Protein AF-A0A956HAY7-F1 (afdb_monomer_lite)

Structure (mmCIF, N/CA/C/O backbone):
data_AF-A0A956HAY7-F1
#
_entry.id   AF-A0A956HAY7-F1
#
loop_
_atom_site.group_PDB
_atom_site.id
_atom_site.type_symbol
_atom_site.label_atom_id
_atom_site.label_alt_id
_atom_site.label_comp_id
_atom_site.label_asym_id
_atom_site.label_entity_id
_atom_site.label_seq_id
_atom_site.pdbx_PDB_ins_code
_atom_site.Cartn_x
_atom_site.Cartn_y
_atom_site.Cartn_z
_atom_site.occupancy
_atom_site.B_iso_or_equiv
_atom_site.auth_seq_id
_atom_site.auth_comp_id
_atom_site.auth_asym_id
_atom_site.auth_atom_id
_atom_site.pdbx_PDB_model_num
ATOM 1 N N . MET A 1 1 ? -2.643 -5.521 -11.391 1.00 92.50 1 MET A N 1
ATOM 2 C CA . MET A 1 1 ? -1.433 -4.666 -11.456 1.00 92.50 1 MET A CA 1
ATOM 3 C C . MET A 1 1 ? -0.544 -4.965 -12.662 1.00 92.50 1 MET A C 1
ATOM 5 O O . MET A 1 1 ? -0.360 -4.070 -13.472 1.00 92.50 1 MET A O 1
ATOM 9 N N . LEU A 1 2 ? -0.018 -6.186 -12.826 1.00 94.81 2 LEU A N 1
ATOM 10 C CA . LEU A 1 2 ? 0.890 -6.532 -13.936 1.00 94.81 2 LEU A CA 1
ATOM 11 C C . LEU A 1 2 ? 0.348 -6.142 -15.325 1.00 94.81 2 LEU A C 1
ATOM 13 O O . LEU A 1 2 ? 1.035 -5.480 -16.098 1.00 94.81 2 LEU A O 1
ATOM 17 N N . ASP A 1 3 ? -0.903 -6.500 -15.617 1.00 94.94 3 ASP A N 1
ATOM 18 C CA . ASP A 1 3 ? -1.533 -6.174 -16.902 1.00 94.94 3 ASP A CA 1
ATOM 19 C C . ASP A 1 3 ? -1.666 -4.668 -17.133 1.00 94.94 3 ASP A C 1
ATOM 21 O O . ASP A 1 3 ? -1.592 -4.212 -18.269 1.00 94.94 3 ASP A O 1
ATOM 25 N N . GLN A 1 4 ? -1.851 -3.894 -16.064 1.00 95.94 4 GLN A N 1
ATOM 26 C CA . GLN A 1 4 ? -1.968 -2.443 -16.138 1.00 95.94 4 GLN A CA 1
ATOM 27 C C . GLN A 1 4 ? -0.622 -1.809 -16.513 1.00 95.94 4 GLN A C 1
ATOM 29 O O . GLN A 1 4 ? -0.564 -1.045 -17.471 1.00 95.94 4 GLN A O 1
ATOM 34 N N . LEU A 1 5 ? 0.467 -2.227 -15.860 1.00 95.50 5 LEU A N 1
ATOM 35 C CA . LEU A 1 5 ? 1.826 -1.771 -16.184 1.00 95.50 5 LEU A CA 1
ATOM 36 C C . LEU A 1 5 ? 2.234 -2.114 -17.625 1.00 95.50 5 LEU A C 1
ATOM 38 O O . LEU A 1 5 ? 2.885 -1.314 -18.294 1.00 95.50 5 LEU A O 1
ATOM 42 N N . ARG A 1 6 ? 1.818 -3.285 -18.127 1.00 95.44 6 ARG A N 1
ATOM 43 C CA . ARG A 1 6 ? 2.029 -3.671 -19.532 1.00 95.44 6 ARG A CA 1
ATOM 44 C C . ARG A 1 6 ? 1.240 -2.802 -20.501 1.00 95.44 6 ARG A C 1
ATOM 46 O O . ARG A 1 6 ? 1.765 -2.413 -21.538 1.00 95.44 6 ARG A O 1
ATOM 53 N N . LYS A 1 7 ? -0.025 -2.518 -20.180 1.00 95.56 7 LYS A N 1
ATOM 54 C CA . LYS A 1 7 ? -0.904 -1.691 -21.016 1.00 95.56 7 LYS A CA 1
ATOM 55 C C . LYS A 1 7 ? -0.425 -0.246 -21.090 1.00 95.56 7 LYS A C 1
ATOM 57 O O . LYS A 1 7 ? -0.490 0.341 -22.165 1.00 95.56 7 LYS A O 1
ATOM 62 N N . SER A 1 8 ? 0.029 0.322 -19.975 1.00 95.56 8 SER A N 1
ATOM 63 C CA . SER A 1 8 ? 0.502 1.706 -19.943 1.00 95.56 8 SER A CA 1
ATOM 64 C C . SER A 1 8 ? 1.911 1.870 -20.506 1.00 95.56 8 SER A C 1
ATOM 66 O O . SER A 1 8 ? 2.257 2.947 -20.988 1.00 95.56 8 SER A O 1
ATOM 68 N N . GLY A 1 9 ? 2.726 0.811 -20.463 1.00 95.44 9 GLY A N 1
ATOM 69 C CA . GLY A 1 9 ? 4.128 0.871 -20.863 1.00 95.44 9 GLY A CA 1
ATOM 70 C C . GLY A 1 9 ? 4.991 1.683 -19.894 1.00 95.44 9 GLY A C 1
ATOM 71 O O . GLY A 1 9 ? 6.092 2.087 -20.265 1.00 95.44 9 GLY A O 1
ATOM 72 N N . ALA A 1 10 ? 4.518 1.917 -18.661 1.00 94.19 10 ALA A N 1
ATOM 73 C CA . ALA A 1 10 ? 5.254 2.654 -17.629 1.00 94.19 10 ALA A CA 1
ATOM 74 C C . ALA A 1 10 ? 6.607 2.004 -17.282 1.00 94.19 10 ALA A C 1
ATOM 76 O O . ALA A 1 10 ? 7.536 2.685 -16.854 1.00 94.19 10 ALA A O 1
ATOM 77 N N . VAL A 1 11 ? 6.720 0.688 -17.490 1.00 95.62 11 VAL A N 1
ATOM 78 C CA . VAL A 1 11 ? 7.946 -0.095 -17.327 1.00 95.62 11 VAL A CA 1
ATOM 79 C C . VAL A 1 11 ? 8.148 -0.929 -18.589 1.00 95.62 11 VAL A C 1
ATOM 81 O O . VAL A 1 11 ? 7.223 -1.597 -19.047 1.00 95.62 11 VAL A O 1
ATOM 84 N N . GLY A 1 12 ? 9.353 -0.910 -19.164 1.00 96.19 12 GLY A N 1
ATOM 85 C CA . GLY A 1 12 ? 9.657 -1.724 -20.346 1.00 96.19 12 GLY A CA 1
ATOM 86 C C . GLY A 1 12 ? 9.571 -3.227 -20.051 1.00 96.19 12 GLY A C 1
ATOM 87 O O . GLY A 1 12 ? 9.980 -3.661 -18.975 1.00 96.19 12 GLY A O 1
ATOM 88 N N . GLU A 1 13 ? 9.104 -4.038 -21.010 1.00 96.56 13 GLU A N 1
ATOM 89 C CA . GLU A 1 13 ? 8.824 -5.473 -20.788 1.00 96.56 13 GLU A CA 1
ATOM 90 C C . GLU A 1 13 ? 10.037 -6.238 -20.236 1.00 96.56 13 GLU A C 1
ATOM 92 O O . GLU A 1 13 ? 9.907 -6.990 -19.278 1.00 96.56 13 GLU A O 1
ATOM 97 N N . SER A 1 14 ? 11.246 -5.985 -20.751 1.00 97.19 14 SER A N 1
ATOM 98 C CA . SER A 1 14 ? 12.462 -6.640 -20.241 1.00 97.19 14 SER A CA 1
ATOM 99 C C . SER A 1 14 ? 12.763 -6.282 -18.775 1.00 97.19 14 SER A C 1
ATOM 101 O O . SER A 1 14 ? 13.197 -7.137 -17.999 1.00 97.19 14 SER A O 1
ATOM 103 N N . ALA A 1 15 ? 12.505 -5.035 -18.367 1.00 97.06 15 ALA A N 1
ATOM 104 C CA . ALA A 1 15 ? 12.659 -4.611 -16.977 1.00 97.06 15 ALA A CA 1
ATOM 105 C C . ALA A 1 15 ? 11.572 -5.231 -16.085 1.00 97.06 15 ALA A C 1
ATOM 107 O O . ALA A 1 15 ? 11.862 -5.661 -14.968 1.00 97.06 15 ALA A O 1
ATOM 108 N N . LEU A 1 16 ? 10.347 -5.347 -16.600 1.00 97.44 16 LEU A N 1
ATOM 109 C CA . LEU A 1 16 ? 9.226 -5.984 -15.918 1.00 97.44 16 LEU A CA 1
ATOM 110 C C . LEU A 1 16 ? 9.450 -7.495 -15.720 1.00 97.44 16 LEU A C 1
ATOM 112 O O . LEU A 1 16 ? 9.224 -8.007 -14.626 1.00 97.44 16 LEU A O 1
ATOM 116 N N . GLU A 1 17 ? 9.977 -8.206 -16.719 1.00 97.31 17 GLU A N 1
ATOM 117 C CA . GLU A 1 17 ? 10.381 -9.614 -16.595 1.00 97.31 17 GLU A CA 1
ATOM 118 C C . GLU A 1 17 ? 11.478 -9.808 -15.537 1.00 97.31 17 GLU A C 1
ATOM 120 O O . GLU A 1 17 ? 11.430 -10.751 -14.741 1.00 97.31 17 GLU A O 1
ATOM 125 N N . SER A 1 18 ? 12.458 -8.898 -15.496 1.00 97.25 18 SER A N 1
ATOM 126 C CA . SER A 1 18 ? 13.508 -8.895 -14.472 1.00 97.25 18 SER A CA 1
ATOM 127 C C . SER A 1 18 ? 12.927 -8.684 -13.067 1.00 97.25 18 SER A C 1
ATOM 129 O O . SER A 1 18 ? 13.269 -9.419 -12.135 1.00 97.25 18 SER A O 1
ATOM 131 N N . ALA A 1 19 ? 11.989 -7.740 -12.921 1.00 97.69 19 ALA A N 1
ATOM 132 C CA . ALA A 1 19 ? 11.277 -7.487 -11.671 1.00 97.69 19 ALA A CA 1
ATOM 133 C C . ALA A 1 19 ? 10.476 -8.718 -11.212 1.00 97.69 19 ALA A C 1
ATOM 135 O O . ALA A 1 19 ? 10.612 -9.141 -10.066 1.00 97.69 19 ALA A O 1
ATOM 136 N N . LEU A 1 20 ? 9.725 -9.363 -12.111 1.00 97.62 20 LEU A N 1
ATOM 137 C CA . LEU A 1 20 ? 8.977 -10.589 -11.807 1.00 97.62 20 LEU A CA 1
ATOM 138 C C . LEU A 1 20 ? 9.893 -11.736 -11.366 1.00 97.62 20 LEU A C 1
ATOM 140 O O . LEU A 1 20 ? 9.593 -12.439 -10.402 1.00 97.62 20 LEU A O 1
ATOM 144 N N . ARG A 1 21 ? 11.047 -11.913 -12.020 1.00 97.38 21 ARG A N 1
ATOM 145 C CA . ARG A 1 21 ? 12.028 -12.923 -11.601 1.00 97.38 21 ARG A CA 1
ATOM 146 C C . ARG A 1 21 ? 12.562 -12.633 -10.199 1.00 97.38 21 ARG A C 1
ATOM 148 O O . ARG A 1 21 ? 12.707 -13.548 -9.393 1.00 97.38 21 ARG A O 1
ATOM 155 N N . ARG A 1 22 ? 12.841 -11.365 -9.886 1.00 96.69 22 ARG A N 1
ATOM 156 C CA . ARG A 1 22 ? 13.282 -10.955 -8.546 1.00 96.69 22 ARG A CA 1
ATOM 157 C C . ARG A 1 22 ? 12.187 -11.187 -7.500 1.00 96.69 22 ARG A C 1
ATOM 159 O O . ARG A 1 22 ? 12.499 -11.704 -6.431 1.00 96.69 22 ARG A O 1
ATOM 166 N N . GLN A 1 23 ? 10.931 -10.886 -7.827 1.00 96.38 23 GLN A N 1
ATOM 167 C CA . GLN A 1 23 ? 9.774 -11.173 -6.975 1.00 96.38 23 GLN A CA 1
ATOM 168 C C . GLN A 1 23 ? 9.664 -12.672 -6.666 1.00 96.38 23 GLN A C 1
ATOM 170 O O . GLN A 1 23 ? 9.456 -13.047 -5.520 1.00 96.38 23 GLN A O 1
ATOM 175 N N . GLN A 1 24 ? 9.877 -13.547 -7.652 1.00 96.44 24 GLN A N 1
ATOM 176 C CA . GLN A 1 24 ? 9.855 -15.000 -7.438 1.00 96.44 24 GLN A CA 1
ATOM 177 C C . GLN A 1 24 ? 10.971 -15.490 -6.502 1.00 96.44 24 GLN A C 1
ATOM 179 O O . GLN A 1 24 ? 10.767 -16.451 -5.767 1.00 96.44 24 GLN A O 1
ATOM 184 N N . ILE A 1 25 ? 12.143 -14.845 -6.523 1.00 95.50 25 ILE A N 1
ATOM 185 C CA . ILE A 1 25 ? 13.300 -15.239 -5.702 1.00 95.50 25 ILE A CA 1
ATOM 186 C C . ILE A 1 25 ? 13.170 -14.731 -4.262 1.00 95.50 25 ILE A C 1
ATOM 188 O O . ILE A 1 25 ? 13.444 -15.473 -3.323 1.00 95.50 25 ILE A O 1
ATOM 192 N N . TYR A 1 26 ? 12.795 -13.462 -4.082 1.00 92.31 26 TYR A N 1
ATOM 193 C CA . TYR A 1 26 ? 12.812 -12.801 -2.771 1.00 92.31 26 TYR A CA 1
ATOM 194 C C . TYR A 1 26 ? 11.427 -12.652 -2.132 1.00 92.31 26 TYR A C 1
ATOM 196 O O . TYR A 1 26 ? 11.335 -12.278 -0.962 1.00 92.31 26 TYR A O 1
ATOM 204 N N . GLY A 1 27 ? 10.360 -12.934 -2.878 1.00 91.88 27 GLY A N 1
ATOM 205 C CA . GLY A 1 27 ? 8.985 -12.684 -2.465 1.00 91.88 27 GLY A CA 1
ATOM 206 C C . GLY A 1 27 ? 8.635 -11.194 -2.390 1.00 91.88 27 GLY A C 1
ATOM 207 O O . GLY A 1 27 ? 9.397 -10.317 -2.812 1.00 91.88 27 GLY A O 1
ATOM 208 N N . GLY A 1 28 ? 7.469 -10.924 -1.805 1.00 91.31 28 GLY A N 1
ATOM 209 C CA . GLY A 1 28 ? 6.881 -9.588 -1.702 1.00 91.31 28 GLY A CA 1
ATOM 210 C C . GLY A 1 28 ? 6.012 -9.225 -2.903 1.00 91.31 28 GLY A C 1
ATOM 211 O O . GLY A 1 28 ? 5.856 -10.002 -3.851 1.00 91.31 28 GLY A O 1
ATOM 212 N N . SER A 1 29 ? 5.433 -8.034 -2.843 1.00 95.88 29 SER A N 1
ATOM 213 C CA . SER A 1 29 ? 4.638 -7.481 -3.937 1.00 95.88 29 SER A CA 1
ATOM 214 C C . SER A 1 29 ? 5.519 -6.999 -5.091 1.00 95.88 29 SER A C 1
ATOM 216 O O . SER A 1 29 ? 6.699 -6.658 -4.917 1.00 95.88 29 SER A O 1
ATOM 218 N N . LEU A 1 30 ? 4.948 -6.943 -6.292 1.00 97.38 30 LEU A N 1
ATOM 219 C CA . LEU A 1 30 ? 5.675 -6.433 -7.448 1.00 97.38 30 LEU A CA 1
ATOM 220 C C . LEU A 1 30 ? 5.944 -4.917 -7.323 1.00 97.38 30 LEU A C 1
ATOM 222 O O . LEU A 1 30 ? 7.001 -4.476 -7.767 1.00 97.38 30 LEU A O 1
ATOM 226 N N . ASP A 1 31 ? 5.099 -4.119 -6.657 1.00 97.62 31 ASP A N 1
ATOM 227 C CA . ASP A 1 31 ? 5.377 -2.690 -6.428 1.00 97.62 31 ASP A CA 1
ATOM 228 C C . ASP A 1 31 ? 6.600 -2.460 -5.535 1.00 97.62 31 ASP A C 1
ATOM 230 O O . ASP A 1 31 ? 7.423 -1.596 -5.849 1.00 97.62 31 ASP A O 1
ATOM 234 N N . THR A 1 32 ? 6.796 -3.276 -4.494 1.00 97.19 32 THR A N 1
ATOM 235 C CA . THR A 1 32 ? 8.025 -3.237 -3.687 1.00 97.19 32 THR A CA 1
ATOM 236 C C . THR A 1 32 ? 9.262 -3.456 -4.556 1.00 97.19 32 THR A C 1
ATOM 238 O O . THR A 1 32 ? 10.227 -2.696 -4.465 1.00 97.19 32 THR A O 1
ATOM 241 N N . VAL A 1 33 ? 9.237 -4.454 -5.444 1.00 97.69 33 VAL A N 1
ATOM 242 C CA . VAL A 1 33 ? 10.372 -4.751 -6.331 1.00 97.69 33 VAL A CA 1
ATOM 243 C C . VAL A 1 33 ? 10.626 -3.622 -7.332 1.00 97.69 33 VAL A C 1
ATOM 245 O O . VAL A 1 33 ? 11.780 -3.267 -7.581 1.00 97.69 33 VAL A O 1
ATOM 248 N N . LEU A 1 34 ? 9.569 -3.036 -7.893 1.00 97.88 34 LEU A N 1
ATOM 249 C CA . LEU A 1 34 ? 9.684 -1.915 -8.826 1.00 97.88 34 LEU A CA 1
ATOM 250 C C . LEU A 1 34 ? 10.315 -0.682 -8.165 1.00 97.88 34 LEU A C 1
ATOM 252 O O . LEU A 1 34 ? 11.153 -0.025 -8.784 1.00 97.88 34 LEU A O 1
ATOM 256 N N . LEU A 1 35 ? 9.962 -0.401 -6.906 1.00 97.25 35 LEU A N 1
ATOM 257 C CA . LEU A 1 35 ? 10.546 0.696 -6.131 1.00 97.25 35 LEU A CA 1
ATOM 258 C C . LEU A 1 35 ? 12.002 0.429 -5.734 1.00 97.25 35 LEU A C 1
ATOM 260 O O . LEU A 1 35 ? 12.816 1.350 -5.752 1.00 97.25 35 LEU A O 1
ATOM 264 N N . GLU A 1 36 ? 12.345 -0.813 -5.392 1.00 96.81 36 GLU A N 1
ATOM 265 C CA . GLU A 1 36 ? 13.720 -1.205 -5.056 1.00 96.81 36 GLU A CA 1
ATOM 266 C C . GLU A 1 36 ? 14.688 -1.073 -6.216 1.00 96.81 36 GLU A C 1
ATOM 268 O O . GLU A 1 36 ? 15.828 -0.656 -6.031 1.00 96.81 36 GLU A O 1
ATOM 273 N N . LEU A 1 37 ? 14.240 -1.485 -7.398 1.00 96.75 37 LEU A N 1
ATOM 274 C CA . LEU A 1 37 ? 15.034 -1.436 -8.617 1.00 96.75 37 LEU A CA 1
ATOM 275 C C . LEU A 1 37 ? 14.951 -0.069 -9.309 1.00 96.75 37 LEU A C 1
ATOM 277 O O . LEU A 1 37 ? 15.571 0.114 -10.353 1.00 96.75 37 LEU A O 1
ATOM 281 N N . GLU A 1 38 ? 14.190 0.869 -8.738 1.00 97.12 38 GLU A N 1
ATOM 282 C CA . GLU A 1 38 ? 13.966 2.216 -9.270 1.00 97.12 38 GLU A CA 1
ATOM 283 C C . GLU A 1 38 ? 13.478 2.218 -10.727 1.00 97.12 38 GLU A C 1
ATOM 285 O O . GLU A 1 38 ? 13.833 3.088 -11.520 1.00 97.12 38 GLU A O 1
ATOM 290 N N . LEU A 1 39 ? 12.668 1.222 -11.095 1.00 96.94 39 LEU A N 1
ATOM 291 C CA . LEU A 1 39 ? 12.236 1.013 -12.482 1.00 96.94 39 LEU A CA 1
ATOM 292 C C . LEU A 1 39 ? 11.097 1.940 -12.906 1.00 96.94 39 LEU A C 1
ATOM 294 O O . LEU A 1 39 ? 10.779 2.018 -14.090 1.00 96.94 39 LEU A O 1
ATOM 298 N N . VAL A 1 40 ? 10.466 2.608 -11.945 1.00 96.62 40 VAL A N 1
ATOM 299 C CA . VAL A 1 40 ? 9.310 3.476 -12.152 1.00 96.62 40 VAL A CA 1
ATOM 300 C C . VAL A 1 40 ? 9.346 4.618 -11.141 1.00 96.62 40 VAL A C 1
ATOM 302 O O . VAL A 1 40 ? 9.744 4.434 -9.986 1.00 96.62 40 VAL A O 1
ATOM 305 N N . ASP A 1 41 ? 8.932 5.809 -11.571 1.00 96.12 41 ASP A N 1
ATOM 306 C CA . ASP A 1 41 ? 8.750 6.932 -10.654 1.00 96.12 41 ASP A CA 1
ATOM 307 C C . ASP A 1 41 ? 7.614 6.620 -9.659 1.00 96.12 41 ASP A C 1
ATOM 309 O O . ASP A 1 41 ? 6.563 6.128 -10.082 1.00 96.12 41 ASP A O 1
ATOM 313 N N . PRO A 1 42 ? 7.766 6.908 -8.352 1.00 96.94 42 PRO A N 1
ATOM 314 C CA . PRO A 1 42 ? 6.736 6.603 -7.361 1.00 96.94 42 PRO A CA 1
ATOM 315 C C . PRO A 1 42 ? 5.357 7.201 -7.661 1.00 96.94 42 PRO A C 1
ATOM 317 O O . PRO A 1 42 ? 4.354 6.593 -7.301 1.00 96.94 42 PRO A O 1
ATOM 320 N N . LYS A 1 43 ? 5.273 8.361 -8.327 1.00 96.00 43 LYS A N 1
ATOM 321 C CA . LYS A 1 43 ? 3.982 8.968 -8.683 1.00 96.00 43 LYS A CA 1
ATOM 322 C C . LYS A 1 43 ? 3.311 8.217 -9.812 1.00 96.00 43 LYS A C 1
ATOM 324 O O . LYS A 1 43 ? 2.141 7.882 -9.688 1.00 96.00 43 LYS A O 1
ATOM 329 N N . ILE A 1 44 ? 4.078 7.892 -10.854 1.00 96.75 44 ILE A N 1
ATOM 330 C CA . ILE A 1 44 ? 3.587 7.050 -11.948 1.00 96.75 44 ILE A CA 1
ATOM 331 C C . ILE A 1 44 ? 3.108 5.723 -11.363 1.00 96.75 44 ILE A C 1
ATOM 333 O O . ILE A 1 44 ? 1.988 5.310 -11.628 1.00 96.75 44 ILE A O 1
ATOM 337 N N . LEU A 1 45 ? 3.898 5.093 -10.487 1.00 97.56 45 LEU A N 1
ATOM 338 C CA . LEU A 1 45 ? 3.473 3.859 -9.837 1.00 97.56 45 LEU A CA 1
ATOM 339 C C . LEU A 1 45 ? 2.189 4.060 -9.021 1.00 97.56 45 LEU A C 1
ATOM 341 O O . LEU A 1 45 ? 1.298 3.231 -9.121 1.00 97.56 45 LEU A O 1
ATOM 345 N N . SER A 1 46 ? 2.049 5.154 -8.268 1.00 97.50 46 SER A N 1
ATOM 346 C CA . SER A 1 46 ? 0.822 5.470 -7.518 1.00 97.50 46 SER A CA 1
ATOM 347 C C . SER A 1 46 ? -0.417 5.517 -8.415 1.00 97.50 46 SER A C 1
ATOM 349 O O . SER A 1 46 ? -1.450 4.948 -8.048 1.00 97.50 46 SER A O 1
ATOM 351 N N . ASP A 1 47 ? -0.297 6.139 -9.587 1.00 97.06 47 ASP A N 1
ATOM 35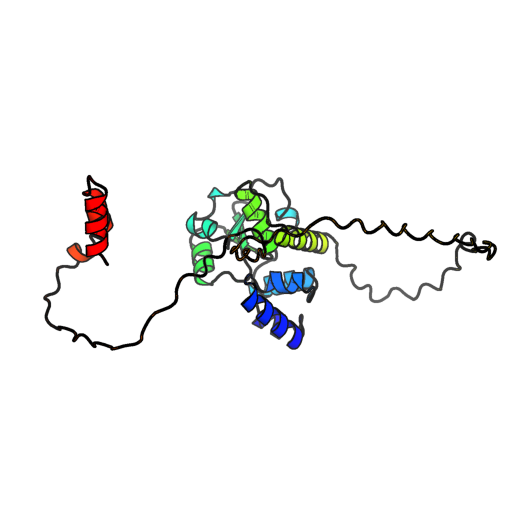2 C CA . ASP A 1 47 ? -1.371 6.233 -10.576 1.00 97.06 47 ASP A CA 1
ATOM 353 C C . ASP A 1 47 ? -1.689 4.857 -11.183 1.00 97.06 47 ASP A C 1
ATOM 355 O O . ASP A 1 47 ? -2.855 4.479 -11.301 1.00 97.06 47 ASP A O 1
ATOM 359 N N . GLU A 1 48 ? -0.668 4.054 -11.494 1.00 97.94 48 GLU A N 1
ATOM 360 C CA . GLU A 1 48 ? -0.847 2.692 -12.015 1.00 97.94 48 GLU A CA 1
ATOM 361 C C . GLU A 1 48 ? -1.464 1.745 -10.979 1.00 97.94 48 GLU A C 1
ATOM 363 O O . GLU A 1 48 ? -2.277 0.885 -11.327 1.00 97.94 48 GLU A O 1
ATOM 368 N N . LEU A 1 49 ? -1.118 1.903 -9.696 1.00 97.94 49 LEU A N 1
ATOM 369 C CA . LEU A 1 49 ? -1.731 1.154 -8.599 1.00 97.94 49 LEU A CA 1
ATOM 370 C C . LEU A 1 49 ? -3.218 1.492 -8.471 1.00 97.94 49 LEU A C 1
ATOM 372 O O . LEU A 1 49 ? -4.036 0.576 -8.350 1.00 97.94 49 LEU A O 1
ATOM 376 N N . ALA A 1 50 ? -3.557 2.784 -8.520 1.00 98.00 50 ALA A N 1
ATOM 377 C CA . ALA A 1 50 ? -4.931 3.282 -8.500 1.00 98.00 50 ALA A CA 1
ATOM 378 C C . ALA A 1 50 ? -5.739 2.756 -9.688 1.00 98.00 50 ALA A C 1
ATOM 380 O O . ALA A 1 50 ? -6.802 2.163 -9.496 1.00 98.00 50 ALA A O 1
ATOM 381 N N . ALA A 1 51 ? -5.194 2.874 -10.901 1.00 97.62 51 ALA A N 1
ATOM 382 C CA . ALA A 1 51 ? -5.820 2.367 -12.116 1.00 97.62 51 ALA A CA 1
ATOM 383 C C . ALA A 1 51 ? -6.037 0.847 -12.057 1.00 97.62 51 ALA A C 1
ATOM 385 O O . ALA A 1 51 ? -7.128 0.365 -12.347 1.00 97.62 51 ALA A O 1
ATOM 386 N N . ALA A 1 52 ? -5.030 0.085 -11.618 1.00 97.50 52 ALA A N 1
ATOM 387 C CA . ALA A 1 52 ? -5.115 -1.370 -11.521 1.00 97.50 52 ALA A CA 1
ATOM 388 C C . ALA A 1 52 ? -6.130 -1.870 -10.483 1.00 97.50 52 ALA A C 1
ATOM 390 O O . ALA A 1 52 ? -6.579 -3.010 -10.591 1.00 97.50 52 ALA A O 1
ATOM 391 N N . ASN A 1 53 ? -6.436 -1.058 -9.468 1.00 97.19 53 ASN A N 1
ATOM 392 C CA . ASN A 1 53 ? -7.366 -1.395 -8.392 1.00 97.19 53 ASN A CA 1
ATOM 393 C C . ASN A 1 53 ? -8.703 -0.653 -8.508 1.00 97.19 53 ASN A C 1
ATOM 395 O O . ASN A 1 53 ? -9.546 -0.811 -7.628 1.00 97.19 53 ASN A O 1
ATOM 399 N N . GLU A 1 54 ? -8.918 0.140 -9.559 1.00 97.00 54 GLU A N 1
ATOM 400 C CA . GLU A 1 54 ? -10.152 0.908 -9.767 1.00 97.00 54 GLU A CA 1
ATOM 401 C C . GLU A 1 54 ? -10.541 1.737 -8.524 1.00 97.00 54 GLU A C 1
ATOM 403 O O . GLU A 1 54 ? -11.692 1.749 -8.088 1.00 97.00 54 GLU A O 1
ATOM 408 N N . CYS A 1 55 ? -9.557 2.375 -7.885 1.00 97.25 55 CYS A N 1
ATOM 409 C CA . CYS A 1 55 ? -9.765 3.195 -6.691 1.00 97.25 55 CYS A CA 1
ATOM 410 C C . CYS A 1 55 ? -8.735 4.327 -6.602 1.00 97.25 55 CYS A C 1
ATOM 412 O O . CYS A 1 55 ? -7.798 4.397 -7.392 1.00 97.25 55 CYS A O 1
ATOM 414 N N . GLU A 1 56 ? -8.916 5.237 -5.648 1.00 97.56 56 GLU A N 1
ATOM 415 C CA . GLU A 1 56 ? -8.017 6.378 -5.455 1.00 97.56 56 GLU A CA 1
ATOM 416 C C . GLU A 1 56 ? -6.717 5.967 -4.749 1.00 97.56 56 GLU A C 1
ATOM 418 O O . GLU A 1 56 ? -6.715 5.097 -3.875 1.00 97.56 56 GLU A O 1
ATOM 423 N N . SER A 1 57 ? -5.606 6.636 -5.064 1.00 97.62 57 SER A N 1
ATOM 424 C CA . SER A 1 57 ? -4.375 6.502 -4.280 1.00 97.62 57 SER A CA 1
ATOM 425 C C . SER A 1 57 ? -4.524 7.164 -2.908 1.00 97.62 57 SER A C 1
ATOM 427 O O . SER A 1 57 ? -5.123 8.233 -2.784 1.00 97.62 57 SER A O 1
ATOM 429 N N . VAL A 1 58 ? -3.923 6.579 -1.870 1.00 98.19 58 VAL A N 1
ATOM 430 C CA . VAL A 1 58 ? -3.935 7.161 -0.520 1.00 98.19 58 VAL A CA 1
ATOM 431 C C . VAL A 1 58 ? -3.135 8.478 -0.480 1.00 98.19 58 VAL A C 1
ATOM 433 O O . VAL A 1 58 ? -1.932 8.474 -0.756 1.00 98.19 58 VAL A O 1
ATOM 436 N N . PRO A 1 59 ? -3.739 9.608 -0.056 1.00 96.88 59 PRO A N 1
ATOM 437 C CA . PRO A 1 59 ? -3.022 10.858 0.159 1.00 96.88 59 PRO A CA 1
ATOM 438 C C . PRO A 1 59 ? -1.959 10.716 1.248 1.00 96.88 59 PRO A C 1
ATOM 440 O O . PRO A 1 59 ? -2.223 10.151 2.310 1.00 96.88 59 PRO A O 1
ATOM 443 N N . VAL A 1 60 ? -0.784 11.323 1.052 1.00 96.38 60 VAL A N 1
ATOM 444 C CA . VAL A 1 60 ? 0.333 11.217 2.014 1.00 96.38 60 VAL A CA 1
ATOM 445 C C . VAL A 1 60 ? -0.040 11.698 3.409 1.00 96.38 60 VAL A C 1
ATOM 447 O O . VAL A 1 60 ? 0.388 11.092 4.386 1.00 96.38 60 VAL A O 1
ATOM 450 N N . ALA A 1 61 ? -0.877 12.732 3.518 1.00 96.31 61 ALA A N 1
ATOM 451 C CA . ALA A 1 61 ? -1.357 13.227 4.806 1.00 96.31 61 ALA A CA 1
ATOM 452 C C . ALA A 1 61 ? -2.068 12.131 5.621 1.00 96.31 61 ALA A C 1
ATOM 454 O O . ALA A 1 61 ? -1.980 12.119 6.842 1.00 96.31 61 ALA A O 1
ATOM 455 N N . LEU A 1 62 ? -2.723 11.170 4.956 1.00 97.31 62 LEU A N 1
ATOM 456 C CA . LEU A 1 62 ? -3.341 10.018 5.613 1.00 97.31 62 LEU A CA 1
ATOM 457 C C . LEU A 1 62 ? -2.340 8.922 5.969 1.00 97.31 62 LEU A C 1
ATOM 459 O O . LEU A 1 62 ? -2.703 8.010 6.696 1.00 97.31 62 LEU A O 1
ATOM 463 N N . LEU A 1 63 ? -1.100 8.974 5.496 1.00 96.88 63 LEU A N 1
ATOM 464 C CA . LEU A 1 63 ? -0.035 8.035 5.857 1.00 96.88 63 LEU A CA 1
ATOM 465 C C . LEU A 1 63 ? 0.871 8.585 6.958 1.00 96.88 63 LEU A C 1
ATOM 467 O O . LEU A 1 63 ? 1.707 7.851 7.477 1.00 96.88 63 LEU A O 1
ATOM 471 N N . GLU A 1 64 ? 0.739 9.855 7.327 1.00 94.12 64 GLU A N 1
ATOM 472 C CA . GLU A 1 64 ? 1.537 10.477 8.380 1.00 94.12 64 GLU A CA 1
ATOM 473 C C . GLU A 1 64 ? 1.132 9.981 9.779 1.00 94.12 64 GLU A C 1
ATOM 475 O O . GLU A 1 64 ? -0.014 9.575 9.994 1.00 94.12 64 GLU A O 1
ATOM 480 N N . PRO A 1 65 ? 2.079 9.946 10.734 1.00 89.56 65 PRO A N 1
ATOM 481 C CA . PRO A 1 65 ? 1.761 9.617 12.118 1.00 89.56 65 PRO A CA 1
ATOM 482 C C . PRO A 1 65 ? 0.885 10.706 12.758 1.00 89.56 65 PRO A C 1
ATOM 484 O O . PRO A 1 65 ? 0.929 11.867 12.356 1.00 89.56 65 PRO A O 1
ATOM 487 N N . GLY A 1 66 ? 0.142 10.342 13.804 1.00 84.81 66 GLY A N 1
ATOM 488 C CA . GLY A 1 66 ? -0.619 11.290 14.631 1.00 84.81 66 GLY A CA 1
ATOM 489 C C . GLY A 1 66 ? -2.103 11.418 14.283 1.00 84.81 66 GLY A C 1
ATOM 490 O O . GLY A 1 66 ? -2.836 12.082 15.011 1.00 84.81 66 GLY A O 1
ATOM 491 N N . LEU A 1 67 ? -2.569 10.759 13.221 1.00 91.50 67 LEU A N 1
ATOM 492 C CA . LEU A 1 67 ? -3.999 10.587 12.975 1.00 91.50 67 LEU A CA 1
ATOM 493 C C . LEU A 1 67 ? -4.546 9.445 13.833 1.00 91.50 67 LEU A C 1
ATOM 495 O O . LEU A 1 67 ? -3.984 8.353 13.850 1.00 91.50 67 LEU A O 1
ATOM 499 N N . GLU A 1 68 ? -5.669 9.680 14.506 1.00 94.12 68 GLU A N 1
ATOM 500 C CA . GLU A 1 68 ? -6.378 8.619 15.216 1.00 94.12 68 GLU A CA 1
ATOM 501 C C . GLU A 1 68 ? -6.991 7.637 14.208 1.00 94.12 68 GLU A C 1
ATOM 503 O O . GLU A 1 68 ? -7.822 8.000 13.365 1.00 94.12 68 GLU A O 1
ATOM 508 N N . ARG A 1 69 ? -6.545 6.379 14.276 1.00 96.25 69 ARG A N 1
ATOM 509 C CA . ARG A 1 69 ? -6.971 5.314 13.368 1.00 96.25 69 ARG A CA 1
ATOM 510 C C . ARG A 1 69 ? -8.091 4.499 14.008 1.00 96.25 69 ARG A C 1
ATOM 512 O O . ARG A 1 69 ? -7.943 4.054 15.145 1.00 96.25 69 ARG A O 1
ATOM 519 N N . PRO A 1 70 ? -9.185 4.218 13.285 1.00 96.44 70 PRO A N 1
ATOM 520 C CA . PRO A 1 70 ? -10.250 3.373 13.798 1.00 96.44 70 PRO A CA 1
ATOM 521 C C . PRO A 1 70 ? -9.876 1.891 13.627 1.00 96.44 70 PRO A C 1
ATOM 523 O O . PRO A 1 70 ? -10.450 1.204 12.785 1.00 96.44 70 PRO A O 1
ATOM 526 N N . TRP A 1 71 ? -8.897 1.399 14.394 1.00 94.81 71 TRP A N 1
ATOM 527 C CA . TRP A 1 71 ? -8.384 0.023 14.284 1.00 94.81 71 TRP A CA 1
ATOM 528 C C . TRP A 1 71 ? -9.476 -1.045 14.411 1.00 94.81 71 TRP A C 1
ATOM 530 O O . TRP A 1 71 ? -9.431 -2.050 13.705 1.00 94.81 71 TRP A O 1
ATOM 540 N N . ASP A 1 72 ? -10.487 -0.772 15.235 1.00 95.25 72 ASP A N 1
ATOM 541 C CA . ASP A 1 72 ? -11.606 -1.677 15.508 1.00 95.25 72 ASP A CA 1
ATOM 542 C C . ASP A 1 72 ? -12.738 -1.590 14.468 1.00 95.25 72 ASP A C 1
ATOM 544 O O . ASP A 1 72 ? -13.749 -2.275 14.591 1.00 95.25 72 ASP A O 1
ATOM 548 N N . ALA A 1 73 ? -12.614 -0.729 13.448 1.00 94.75 73 ALA A N 1
ATOM 549 C CA . ALA A 1 73 ? -13.626 -0.609 12.395 1.00 94.75 73 ALA A CA 1
ATOM 550 C C . ALA A 1 73 ? -13.536 -1.711 11.332 1.00 94.75 73 ALA A C 1
ATOM 552 O O . ALA A 1 73 ? -14.468 -1.858 10.546 1.00 94.75 73 ALA A O 1
ATOM 553 N N . LEU A 1 74 ? -12.426 -2.451 11.277 1.00 93.81 74 LEU A N 1
ATOM 554 C CA . LEU A 1 74 ? -12.247 -3.542 10.325 1.00 93.81 74 LEU A CA 1
ATOM 555 C C . LEU A 1 74 ? -12.535 -4.897 10.971 1.00 93.81 74 LEU A C 1
ATOM 557 O O . LEU A 1 74 ? -12.167 -5.104 12.130 1.00 93.81 74 LEU A O 1
ATOM 561 N N . PRO A 1 75 ? -13.083 -5.864 10.211 1.00 92.00 75 PRO A N 1
ATOM 562 C CA . PRO A 1 75 ? -13.119 -7.252 10.641 1.00 92.00 75 PRO A CA 1
ATOM 563 C C . PRO A 1 75 ? -11.713 -7.733 11.049 1.00 92.00 75 PRO A C 1
ATOM 565 O O . PRO A 1 75 ? -10.774 -7.597 10.252 1.00 92.00 75 PRO A O 1
ATOM 568 N N . PRO A 1 76 ? -11.539 -8.315 12.253 1.00 90.75 76 PRO A N 1
ATOM 569 C CA . PRO A 1 76 ? -10.226 -8.719 12.759 1.00 90.75 76 PRO A CA 1
ATOM 570 C C . PRO A 1 76 ? -9.483 -9.674 11.824 1.00 90.75 76 PRO A C 1
ATOM 572 O O . PRO A 1 76 ? -8.268 -9.573 11.688 1.00 90.75 76 PRO A O 1
ATOM 575 N N . GLU A 1 77 ? -10.219 -10.559 11.150 1.00 91.31 77 GLU A N 1
ATOM 576 C CA . GLU A 1 77 ? -9.688 -11.527 10.188 1.00 91.31 77 GLU A CA 1
ATOM 577 C C . GLU A 1 77 ? -9.030 -10.828 8.994 1.00 91.31 77 GLU A C 1
ATOM 579 O O . GLU A 1 77 ? -7.885 -11.116 8.658 1.00 91.31 77 GLU A O 1
ATOM 584 N N . LEU A 1 78 ? -9.709 -9.839 8.405 1.00 88.50 78 LEU A N 1
ATOM 585 C CA . LEU A 1 78 ? -9.184 -9.066 7.279 1.00 88.50 78 LEU A CA 1
ATOM 586 C C . LEU A 1 78 ? -7.985 -8.209 7.693 1.00 88.50 78 LEU A C 1
ATOM 588 O O . LEU A 1 78 ? -6.991 -8.123 6.972 1.00 88.50 78 LEU A O 1
ATOM 592 N N . ALA A 1 79 ? -8.057 -7.614 8.883 1.00 88.38 79 ALA A N 1
ATOM 593 C CA . ALA A 1 79 ? -6.989 -6.786 9.418 1.00 88.38 79 ALA A CA 1
ATOM 594 C C . ALA A 1 79 ? -5.748 -7.612 9.813 1.00 88.38 79 ALA A C 1
ATOM 596 O O . ALA A 1 79 ? -4.634 -7.091 9.786 1.00 88.38 79 ALA A O 1
ATOM 597 N N . ALA A 1 80 ? -5.911 -8.874 10.221 1.00 90.25 80 ALA A N 1
ATOM 598 C CA . ALA A 1 80 ? -4.804 -9.756 10.597 1.00 90.25 80 ALA A CA 1
ATOM 599 C C . ALA A 1 80 ? -3.969 -10.203 9.390 1.00 90.25 80 ALA A C 1
ATOM 601 O O . ALA A 1 80 ? -2.765 -10.402 9.523 1.00 90.25 80 ALA A O 1
ATOM 602 N N . LEU A 1 81 ? -4.585 -10.312 8.211 1.00 89.75 81 LEU A N 1
ATOM 603 C CA . LEU A 1 81 ? -3.889 -10.711 6.987 1.00 89.75 81 LEU A CA 1
ATOM 604 C C . LEU A 1 81 ? -2.971 -9.610 6.422 1.00 89.75 81 LEU A C 1
ATOM 606 O O . LEU A 1 81 ? -2.186 -9.883 5.522 1.00 89.75 81 LEU A O 1
ATOM 610 N N . GLY A 1 82 ? -3.075 -8.369 6.909 1.00 91.56 82 GLY A N 1
ATOM 611 C CA . GLY A 1 82 ? -2.192 -7.267 6.511 1.00 91.56 82 GLY A CA 1
ATOM 612 C C . GLY A 1 82 ? -2.500 -6.627 5.151 1.00 91.56 82 GLY A C 1
ATOM 613 O O . GLY A 1 82 ? -1.839 -5.661 4.781 1.00 91.56 82 GLY A O 1
ATOM 614 N N . TRP A 1 83 ? -3.521 -7.100 4.427 1.00 95.06 83 TRP A N 1
ATOM 615 C CA . TRP A 1 83 ? -3.913 -6.540 3.123 1.00 95.06 83 TRP A CA 1
ATOM 616 C C . TRP A 1 83 ? -4.675 -5.222 3.230 1.00 95.06 83 TRP A C 1
ATOM 618 O O . TRP A 1 83 ? -4.819 -4.523 2.231 1.00 95.06 83 TRP A O 1
ATOM 628 N N . ILE A 1 84 ? -5.229 -4.909 4.403 1.00 97.12 84 ILE A N 1
ATOM 629 C CA . ILE A 1 84 ? -6.134 -3.776 4.601 1.00 97.12 84 ILE A CA 1
ATOM 630 C C . ILE A 1 84 ? -5.783 -3.086 5.920 1.00 97.12 84 ILE A C 1
ATOM 632 O O . ILE A 1 84 ? -5.614 -3.749 6.945 1.00 97.12 84 ILE A O 1
ATOM 636 N N . MET A 1 85 ? -5.706 -1.754 5.905 1.00 97.44 85 MET A N 1
ATOM 637 C CA . MET A 1 85 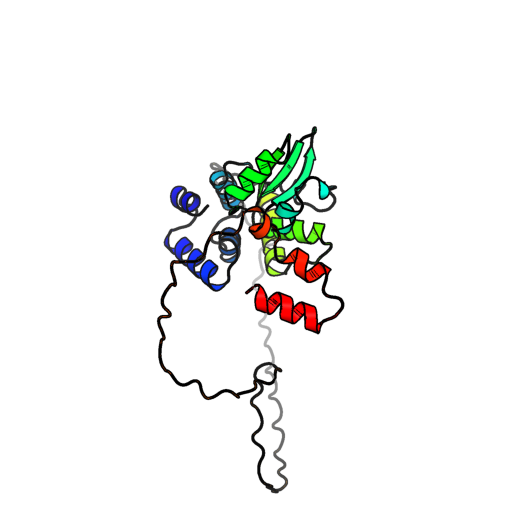? -5.448 -0.927 7.087 1.00 97.44 85 MET A CA 1
ATOM 638 C C . MET A 1 85 ? -6.426 0.253 7.147 1.00 97.44 85 MET A C 1
ATOM 640 O O . MET A 1 85 ? -6.617 0.933 6.138 1.00 97.44 85 MET A O 1
ATOM 644 N N . PRO A 1 86 ? -7.043 0.550 8.304 1.00 97.31 86 PRO A N 1
ATOM 645 C CA . PRO A 1 86 ? -7.912 1.707 8.427 1.00 97.31 86 PRO A CA 1
ATOM 646 C C . PRO A 1 86 ? -7.085 2.995 8.467 1.00 97.31 86 PRO A C 1
ATOM 648 O O . PRO A 1 86 ? -6.065 3.080 9.148 1.00 97.31 86 PRO A O 1
ATOM 651 N N . LEU A 1 87 ? -7.551 4.019 7.755 1.00 97.81 87 LEU A N 1
ATOM 652 C CA . LEU A 1 87 ? -6.892 5.319 7.678 1.00 97.81 87 LEU A CA 1
ATOM 653 C C . LEU A 1 87 ? -7.527 6.325 8.633 1.00 97.81 87 LEU A C 1
ATOM 655 O O . LEU A 1 87 ? -6.839 6.910 9.458 1.00 97.81 87 LEU A O 1
ATOM 659 N N . ARG A 1 88 ? -8.831 6.565 8.524 1.00 97.44 88 ARG A N 1
ATOM 660 C CA . ARG A 1 88 ? -9.560 7.492 9.402 1.00 97.44 88 ARG A CA 1
ATOM 661 C C . ARG A 1 88 ? -11.062 7.287 9.260 1.00 97.44 88 ARG A C 1
ATOM 663 O O . ARG A 1 88 ? -11.519 6.638 8.321 1.00 97.44 88 ARG A O 1
ATOM 670 N N . ARG A 1 89 ? -11.832 7.918 10.146 1.00 97.00 89 ARG A N 1
ATOM 671 C CA . ARG A 1 89 ? -13.261 8.173 9.923 1.00 97.00 89 ARG A CA 1
ATOM 672 C C . ARG A 1 89 ? -13.434 9.585 9.373 1.00 97.00 89 ARG A C 1
ATOM 674 O O . ARG A 1 89 ? -12.909 10.537 9.945 1.00 97.00 89 ARG A O 1
ATOM 681 N N . HIS A 1 90 ? -14.160 9.731 8.272 1.00 96.00 90 HIS A N 1
ATOM 682 C CA . HIS A 1 90 ? -14.455 11.027 7.669 1.00 96.00 90 HIS A CA 1
ATOM 683 C C . HIS A 1 90 ? -15.921 11.080 7.243 1.00 96.00 90 HIS A C 1
ATOM 685 O O . HIS A 1 90 ? -16.351 10.270 6.432 1.00 96.00 90 HIS A O 1
ATOM 691 N N . LEU A 1 91 ? -16.694 12.015 7.811 1.00 95.19 91 LEU A N 1
ATOM 692 C CA . LEU A 1 91 ? -18.120 12.204 7.494 1.00 95.19 91 LEU A CA 1
ATOM 693 C C . LEU A 1 91 ? -18.946 10.904 7.585 1.00 95.19 91 LEU A C 1
ATOM 695 O O . LEU A 1 91 ? -19.744 10.595 6.709 1.00 95.19 91 LEU A O 1
ATOM 699 N N . GLY A 1 92 ? -18.709 10.103 8.629 1.00 94.44 92 GLY A N 1
ATOM 700 C CA . GLY A 1 92 ? -19.382 8.811 8.823 1.00 94.44 92 GLY A CA 1
ATOM 701 C C . GLY A 1 92 ? -18.859 7.666 7.946 1.00 94.44 92 GLY A C 1
ATOM 702 O O . GLY A 1 92 ? -19.253 6.529 8.166 1.00 94.44 92 GLY A O 1
ATOM 703 N N . THR A 1 93 ? -17.939 7.939 7.018 1.00 97.31 93 THR A N 1
ATOM 704 C CA . THR A 1 93 ? -17.308 6.939 6.149 1.00 97.31 93 THR A CA 1
ATOM 705 C C . THR A 1 93 ? -15.987 6.462 6.752 1.00 97.31 93 THR A C 1
ATOM 707 O O . THR A 1 93 ? -15.200 7.269 7.262 1.00 97.31 93 THR A O 1
ATOM 710 N N . VAL A 1 94 ? -15.716 5.159 6.695 1.00 97.44 94 VAL A N 1
ATOM 711 C CA . VAL A 1 94 ? -14.410 4.592 7.057 1.00 97.44 94 VAL A CA 1
ATOM 712 C C . VAL A 1 94 ? -13.525 4.596 5.814 1.00 97.44 94 VAL A C 1
ATOM 714 O O . VAL A 1 94 ? -13.842 3.953 4.819 1.00 97.44 94 VAL A O 1
ATOM 717 N N . GLN A 1 95 ? -12.412 5.325 5.861 1.00 98.12 95 GLN A N 1
ATOM 718 C CA . GLN A 1 95 ? -11.406 5.291 4.800 1.00 98.12 95 GLN A CA 1
ATOM 719 C C . GLN A 1 95 ? -10.391 4.194 5.098 1.00 98.12 95 GLN A C 1
ATOM 721 O O . GLN A 1 95 ? -9.883 4.121 6.222 1.00 98.12 95 GLN A O 1
ATOM 726 N N . VAL A 1 96 ? -10.074 3.367 4.106 1.00 98.25 96 VAL A N 1
ATOM 727 C CA . VAL A 1 96 ? -9.153 2.233 4.248 1.00 98.25 96 VAL A CA 1
ATOM 728 C C . VAL A 1 96 ? -8.106 2.238 3.145 1.00 98.25 96 VAL A C 1
ATOM 730 O O . VAL A 1 96 ? -8.403 2.560 1.999 1.00 98.25 96 VAL A O 1
ATOM 733 N N . ALA A 1 97 ? -6.885 1.859 3.503 1.00 98.38 97 ALA A N 1
ATOM 734 C CA . ALA A 1 97 ? -5.823 1.539 2.567 1.00 98.38 97 ALA A CA 1
ATOM 735 C C . ALA A 1 97 ? -5.844 0.037 2.277 1.00 98.38 97 ALA A C 1
ATOM 737 O O . ALA A 1 97 ? -5.884 -0.763 3.213 1.00 98.38 97 ALA A O 1
ATOM 738 N N . ILE A 1 98 ? -5.779 -0.335 1.003 1.00 98.31 98 ILE A N 1
ATOM 739 C CA . ILE A 1 98 ? -5.671 -1.718 0.543 1.00 98.31 98 ILE A CA 1
ATOM 740 C C . ILE A 1 98 ? -4.331 -1.969 -0.135 1.00 98.31 98 ILE A C 1
ATOM 742 O O . ILE A 1 98 ? -3.713 -1.065 -0.704 1.00 98.31 98 ILE A O 1
ATOM 746 N N . HIS A 1 99 ? -3.896 -3.220 -0.063 1.00 97.62 99 HIS A N 1
ATOM 747 C CA . HIS A 1 99 ? -2.706 -3.713 -0.733 1.00 97.62 99 HIS A CA 1
ATOM 748 C C . HIS A 1 99 ? -2.988 -3.868 -2.233 1.00 97.62 99 HIS A C 1
ATOM 750 O O . HIS A 1 99 ? -4.071 -4.329 -2.597 1.00 97.62 99 HIS A O 1
ATOM 756 N N . PRO A 1 100 ? -2.033 -3.526 -3.115 1.00 96.69 100 PRO A N 1
ATOM 757 C CA . PRO A 1 100 ? -2.279 -3.441 -4.556 1.00 96.69 100 PRO A CA 1
ATOM 758 C C . PRO A 1 100 ? -2.549 -4.789 -5.231 1.00 96.69 100 PRO A C 1
ATOM 760 O O . PRO A 1 100 ? -3.054 -4.830 -6.352 1.00 96.69 100 PRO A O 1
ATOM 763 N N . GLU A 1 101 ? -2.197 -5.880 -4.556 1.00 95.75 101 GLU A N 1
ATOM 764 C CA . GLU A 1 101 ? -2.429 -7.262 -4.990 1.00 95.75 101 GLU A CA 1
ATOM 765 C C . GLU A 1 101 ? -3.514 -7.974 -4.154 1.00 95.75 101 GLU A C 1
ATOM 767 O O . GLU A 1 101 ? -3.538 -9.202 -4.108 1.00 95.75 101 GLU A O 1
ATOM 772 N N . ILE A 1 102 ? -4.383 -7.235 -3.445 1.00 96.00 102 ILE A N 1
ATOM 773 C CA . ILE A 1 102 ? -5.460 -7.843 -2.646 1.00 96.00 102 ILE A CA 1
ATOM 774 C C . ILE A 1 102 ? -6.310 -8.792 -3.505 1.00 96.00 102 ILE A C 1
ATOM 776 O O . ILE A 1 102 ? -6.786 -8.382 -4.570 1.00 96.00 102 ILE A O 1
ATOM 780 N N . PRO A 1 103 ? -6.534 -10.053 -3.082 1.00 96.06 103 PRO A N 1
ATOM 781 C CA . PRO A 1 103 ? -7.363 -10.935 -3.878 1.00 96.06 103 PRO A CA 1
ATOM 782 C C . PRO A 1 103 ? -8.828 -10.476 -3.843 1.00 96.06 103 PRO A C 1
ATOM 784 O O . PRO A 1 103 ? -9.325 -9.907 -2.863 1.00 96.06 103 PRO A O 1
ATOM 787 N N . SER A 1 104 ? -9.524 -10.690 -4.960 1.00 95.44 104 SER A N 1
ATOM 788 C CA . SER A 1 104 ? -10.857 -10.127 -5.205 1.00 95.44 104 SER A CA 1
ATOM 789 C C . SER A 1 104 ? -11.901 -10.581 -4.182 1.00 95.44 104 SER A C 1
ATOM 791 O O . SER A 1 104 ? -12.805 -9.815 -3.846 1.00 95.44 104 SER A O 1
ATOM 793 N N . GLU A 1 105 ? -11.767 -11.793 -3.646 1.00 95.50 105 GLU A N 1
ATOM 794 C CA . GLU A 1 105 ? -12.645 -12.341 -2.611 1.00 95.50 105 GLU A CA 1
ATOM 795 C C . GLU A 1 105 ? -12.543 -11.550 -1.302 1.00 95.50 105 GLU A C 1
ATOM 797 O O . GLU A 1 105 ? -13.567 -11.156 -0.744 1.00 95.50 105 GLU A O 1
ATOM 802 N N . GLN A 1 106 ? -11.325 -11.246 -0.844 1.00 95.62 106 GLN A N 1
ATOM 803 C CA . GLN A 1 106 ? -11.079 -10.470 0.374 1.00 95.62 106 GLN A CA 1
ATOM 804 C C . GLN A 1 106 ? -11.540 -9.022 0.204 1.00 95.62 106 GLN A C 1
ATOM 806 O O . GLN A 1 106 ? -12.134 -8.464 1.126 1.00 95.62 106 GLN A O 1
ATOM 811 N N . ARG A 1 107 ? -11.337 -8.428 -0.981 1.00 95.88 107 ARG A N 1
ATOM 812 C CA . ARG A 1 107 ? -11.876 -7.096 -1.292 1.00 95.88 107 ARG A CA 1
ATOM 813 C C . ARG A 1 107 ? -13.405 -7.084 -1.266 1.00 95.88 107 ARG A C 1
ATOM 815 O O . ARG A 1 107 ? -14.000 -6.236 -0.611 1.00 95.88 107 ARG A O 1
ATOM 822 N N . THR A 1 108 ? -14.040 -8.058 -1.912 1.00 96.00 108 THR A N 1
ATOM 823 C CA . THR A 1 108 ? -15.506 -8.180 -1.932 1.00 96.00 108 THR A CA 1
ATOM 824 C C . THR A 1 108 ? -16.066 -8.409 -0.525 1.00 96.00 108 THR A C 1
ATOM 826 O O . THR A 1 108 ? -17.106 -7.860 -0.167 1.00 96.00 108 THR A O 1
ATOM 829 N N . ALA A 1 109 ? -15.387 -9.222 0.291 1.00 95.12 109 ALA A N 1
ATOM 830 C CA . ALA A 1 109 ? -15.767 -9.456 1.679 1.00 95.12 109 ALA A CA 1
ATOM 831 C C . ALA A 1 109 ? -15.677 -8.168 2.511 1.00 95.12 109 ALA A C 1
ATOM 833 O O . ALA A 1 109 ? -16.610 -7.865 3.254 1.00 95.12 109 ALA A O 1
ATOM 834 N N . LEU A 1 110 ? -14.606 -7.385 2.338 1.00 95.31 110 LEU A N 1
ATOM 835 C CA . LEU A 1 110 ? -14.440 -6.086 2.987 1.00 95.31 110 LEU A CA 1
ATOM 836 C C . LEU A 1 110 ? -15.600 -5.141 2.647 1.00 95.31 110 LEU A C 1
ATOM 838 O O . LEU A 1 110 ? -16.268 -4.649 3.555 1.00 95.31 110 LEU A O 1
ATOM 842 N N . GLU A 1 111 ? -15.866 -4.939 1.355 1.00 96.00 111 GLU A N 1
ATOM 843 C CA . GLU A 1 111 ? -16.895 -4.015 0.854 1.00 96.00 111 GLU A CA 1
ATOM 844 C C . GLU A 1 111 ? -18.313 -4.395 1.306 1.00 96.00 111 GLU A C 1
ATOM 846 O O . GLU A 1 111 ? -19.153 -3.521 1.492 1.00 96.00 111 GLU A O 1
ATOM 851 N N . ARG A 1 112 ? -18.586 -5.686 1.536 1.00 96.25 112 ARG A N 1
ATOM 852 C CA . ARG A 1 112 ? -19.875 -6.159 2.075 1.00 96.25 112 ARG A CA 1
ATOM 853 C C . ARG A 1 112 ? -19.984 -6.063 3.593 1.00 96.25 112 ARG A C 1
ATOM 855 O O . ARG A 1 112 ? -21.092 -6.080 4.117 1.00 96.25 112 ARG A O 1
ATOM 862 N N . SER A 1 113 ? -18.855 -6.058 4.297 1.00 95.12 113 SER A N 1
ATOM 863 C CA . SER A 1 113 ? -18.822 -6.138 5.762 1.00 95.12 113 SER A CA 1
ATOM 864 C C . SER A 1 113 ? -18.963 -4.789 6.463 1.00 95.12 113 SER A C 1
ATOM 866 O O . SER A 1 113 ? -19.312 -4.756 7.642 1.00 95.12 113 SER A O 1
ATOM 868 N N . ILE A 1 114 ? -18.674 -3.687 5.765 1.00 95.25 114 ILE A N 1
ATOM 869 C CA . ILE A 1 114 ? -18.641 -2.341 6.338 1.00 95.25 114 ILE A CA 1
ATOM 870 C C . ILE A 1 114 ? -19.525 -1.422 5.502 1.00 95.25 114 ILE A C 1
ATOM 872 O O . ILE A 1 114 ? -19.216 -1.127 4.348 1.00 95.25 114 ILE A O 1
ATOM 876 N N . ASP A 1 115 ? -20.586 -0.912 6.119 1.00 93.25 115 ASP A N 1
ATOM 877 C CA . ASP A 1 115 ? -21.379 0.166 5.540 1.00 93.25 115 ASP A CA 1
ATOM 878 C C . ASP A 1 115 ? -20.557 1.462 5.485 1.00 93.25 115 ASP A C 1
ATOM 880 O O . ASP A 1 115 ? -19.797 1.777 6.403 1.00 93.25 115 ASP A O 1
ATOM 884 N N . HIS A 1 116 ? -20.735 2.246 4.418 1.00 96.00 116 HIS A N 1
ATOM 885 C CA . HIS A 1 116 ? -20.025 3.515 4.208 1.00 96.00 116 HIS A CA 1
ATOM 886 C C . HIS A 1 116 ? -18.493 3.359 4.248 1.00 96.00 116 HIS A C 1
ATOM 888 O O . HIS A 1 116 ? -17.789 3.975 5.051 1.00 96.00 116 HIS A O 1
ATOM 894 N N . LEU A 1 117 ? -17.969 2.530 3.349 1.00 97.50 117 LEU A N 1
ATOM 895 C CA . LEU A 1 117 ? -16.541 2.304 3.159 1.00 97.50 117 LEU A CA 1
ATOM 896 C C . LEU A 1 117 ? -16.006 3.110 1.966 1.00 97.50 117 LEU A C 1
ATOM 898 O O . LEU A 1 117 ? -16.604 3.100 0.893 1.00 97.50 117 LEU A O 1
ATOM 902 N N . GLN A 1 118 ? -14.845 3.748 2.123 1.00 98.06 118 GLN A N 1
ATOM 903 C CA . GLN A 1 118 ? -14.068 4.301 1.010 1.00 98.06 118 GLN A CA 1
ATOM 904 C C . GLN A 1 118 ? -12.730 3.569 0.909 1.00 98.06 118 GLN A C 1
ATOM 906 O O . GLN A 1 118 ? -11.873 3.685 1.789 1.00 98.06 118 GLN A O 1
ATOM 911 N N . VAL A 1 119 ? -12.566 2.824 -0.181 1.00 98.12 119 VAL A N 1
ATOM 912 C CA . VAL A 1 119 ? -11.368 2.035 -0.478 1.00 98.12 119 VAL A CA 1
ATOM 913 C C . VAL A 1 119 ? -10.360 2.883 -1.246 1.00 98.12 119 VAL A C 1
ATOM 915 O O . VAL A 1 119 ? -10.711 3.541 -2.223 1.00 98.12 119 VAL A O 1
ATOM 918 N N . MET A 1 120 ? -9.109 2.857 -0.799 1.00 98.56 120 MET A N 1
ATOM 919 C CA . MET A 1 120 ? -7.986 3.560 -1.413 1.00 98.56 120 MET A CA 1
ATOM 920 C C . MET A 1 120 ? -6.777 2.625 -1.472 1.00 98.56 120 MET A C 1
ATOM 922 O O . MET A 1 120 ? -6.596 1.805 -0.576 1.00 98.56 120 MET A O 1
ATOM 926 N N . VAL A 1 121 ? -5.916 2.750 -2.475 1.00 98.56 121 VAL A N 1
ATOM 927 C CA . VAL A 1 121 ? -4.728 1.895 -2.633 1.00 98.56 121 VAL A CA 1
ATOM 928 C C . VAL A 1 121 ? -3.442 2.637 -2.284 1.00 98.56 121 VAL A C 1
ATOM 930 O O . VAL A 1 121 ? -3.292 3.834 -2.526 1.00 98.56 121 VAL A O 1
ATOM 933 N N . THR A 1 122 ? -2.485 1.919 -1.708 1.00 98.31 122 THR A N 1
ATOM 934 C CA . THR A 1 122 ? -1.121 2.409 -1.478 1.00 98.31 122 THR A CA 1
ATOM 935 C C . THR A 1 122 ? -0.127 1.278 -1.717 1.00 98.31 122 THR A C 1
ATOM 937 O O . THR A 1 122 ? -0.522 0.118 -1.726 1.00 98.31 122 THR A O 1
ATOM 940 N N . CYS A 1 123 ? 1.158 1.591 -1.886 1.00 97.50 123 CYS A N 1
ATOM 941 C CA . CYS A 1 123 ? 2.193 0.563 -1.999 1.00 97.50 123 CYS A CA 1
ATOM 942 C C . CYS A 1 123 ? 2.340 -0.277 -0.713 1.00 97.50 123 CYS A C 1
ATOM 944 O O . CYS A 1 123 ? 2.041 0.193 0.395 1.00 97.50 123 CYS A O 1
ATOM 946 N N . GLU A 1 124 ? 2.854 -1.502 -0.850 1.00 97.56 124 GLU A N 1
ATOM 947 C CA . GLU A 1 124 ? 3.053 -2.461 0.249 1.00 97.56 124 GLU A CA 1
ATOM 948 C C . GLU A 1 124 ? 3.871 -1.847 1.397 1.00 97.56 124 GLU A C 1
ATOM 950 O O . GLU A 1 124 ? 3.526 -1.998 2.570 1.00 97.56 124 GLU A O 1
ATOM 955 N N . ALA A 1 125 ? 4.915 -1.076 1.079 1.00 97.62 125 ALA A N 1
ATOM 956 C CA . ALA A 1 125 ? 5.761 -0.430 2.082 1.00 97.62 125 ALA A CA 1
ATOM 957 C C . ALA A 1 125 ? 4.983 0.535 2.996 1.00 97.62 125 ALA A C 1
ATOM 959 O O . ALA A 1 125 ? 5.238 0.609 4.201 1.00 97.62 125 ALA A O 1
ATOM 960 N N . CYS A 1 126 ? 4.000 1.259 2.456 1.00 98.00 126 CYS A N 1
ATOM 961 C CA . CYS A 1 126 ? 3.157 2.151 3.249 1.00 98.00 126 CYS A CA 1
ATOM 962 C C . CYS A 1 126 ? 2.142 1.385 4.108 1.00 98.00 126 CYS A C 1
ATOM 964 O O . CYS A 1 126 ? 1.835 1.830 5.215 1.00 98.00 126 CYS A O 1
ATOM 966 N N . LEU A 1 127 ? 1.672 0.215 3.667 1.00 97.19 127 LEU A N 1
ATOM 967 C CA . LEU A 1 127 ? 0.875 -0.668 4.524 1.00 97.19 127 LEU A CA 1
ATOM 968 C C . LEU A 1 127 ? 1.706 -1.278 5.645 1.00 97.19 127 LEU A C 1
ATOM 970 O O . LEU A 1 127 ? 1.242 -1.307 6.781 1.00 97.19 127 LEU A O 1
ATOM 974 N N . ALA A 1 128 ? 2.946 -1.687 5.368 1.00 96.81 128 ALA A N 1
ATOM 975 C CA . ALA A 1 128 ? 3.870 -2.163 6.393 1.00 96.81 128 ALA A CA 1
ATOM 976 C C . ALA A 1 128 ? 4.119 -1.088 7.466 1.00 96.81 128 ALA A C 1
ATOM 978 O O . ALA A 1 128 ? 4.167 -1.398 8.658 1.00 96.81 128 ALA A O 1
ATOM 979 N N . LYS A 1 129 ? 4.189 0.190 7.068 1.00 97.50 129 LYS A N 1
ATOM 980 C CA . LYS A 1 129 ? 4.240 1.318 8.008 1.00 97.50 129 LYS A CA 1
ATOM 981 C C . LYS A 1 129 ? 2.990 1.378 8.895 1.00 97.50 129 LYS A C 1
ATOM 983 O O . LYS A 1 129 ? 3.124 1.526 10.108 1.00 97.50 129 LYS A O 1
ATOM 988 N N . LEU A 1 130 ? 1.791 1.282 8.317 1.00 97.06 130 LEU A N 1
ATOM 989 C CA . LEU A 1 130 ? 0.533 1.299 9.078 1.00 97.06 130 LEU A CA 1
ATOM 990 C C . LEU A 1 130 ? 0.396 0.070 9.992 1.00 97.06 130 LEU A C 1
ATOM 992 O O . LEU A 1 130 ? -0.082 0.189 11.118 1.00 97.06 130 LEU A O 1
ATOM 996 N N . ALA A 1 131 ? 0.872 -1.095 9.550 1.00 95.94 131 ALA A N 1
ATOM 997 C CA . ALA A 1 131 ? 0.924 -2.306 10.362 1.00 95.94 131 ALA A CA 1
ATOM 998 C C . ALA A 1 131 ? 1.827 -2.115 11.589 1.00 95.94 131 ALA A C 1
ATOM 1000 O O . ALA A 1 131 ? 1.425 -2.432 12.708 1.00 95.94 131 ALA A O 1
ATOM 1001 N N . ALA A 1 132 ? 3.020 -1.546 11.385 1.00 96.12 132 ALA A N 1
ATOM 1002 C CA . ALA A 1 132 ? 3.959 -1.240 12.458 1.00 96.12 132 ALA A CA 1
ATOM 1003 C C . ALA A 1 132 ? 3.364 -0.244 13.469 1.00 96.12 132 ALA A C 1
ATOM 1005 O O . ALA A 1 132 ? 3.489 -0.459 14.674 1.00 96.12 132 ALA A O 1
ATOM 1006 N N . GLU A 1 133 ? 2.654 0.784 12.985 1.00 95.88 133 GLU A N 1
ATOM 1007 C CA . GLU A 1 133 ? 1.907 1.745 13.810 1.00 95.88 133 GLU A CA 1
ATOM 1008 C C . GLU A 1 133 ? 0.851 1.043 14.675 1.00 95.88 133 GLU A C 1
ATOM 1010 O O . GLU A 1 133 ? 0.837 1.229 15.890 1.00 95.88 133 GLU A O 1
ATOM 1015 N N . ARG A 1 134 ? 0.026 0.171 14.079 1.00 94.94 134 ARG A N 1
ATOM 1016 C CA . ARG A 1 134 ? -1.005 -0.596 14.793 1.00 94.94 134 ARG A CA 1
ATOM 1017 C C . ARG A 1 134 ? -0.428 -1.482 15.894 1.00 94.94 134 ARG A C 1
ATOM 1019 O O . ARG A 1 134 ? -0.997 -1.564 16.977 1.00 94.94 134 ARG A O 1
ATOM 1026 N N . SER A 1 135 ? 0.667 -2.184 15.607 1.00 94.88 135 SER A N 1
ATOM 1027 C CA . SER A 1 135 ? 1.271 -3.123 16.558 1.00 94.88 135 SER A CA 1
ATOM 1028 C C . SER A 1 135 ? 2.218 -2.460 17.563 1.00 94.88 135 SER A C 1
ATOM 1030 O O . SER A 1 135 ? 2.729 -3.147 18.442 1.00 94.88 135 SER A O 1
ATOM 1032 N N . GLY A 1 136 ? 2.524 -1.166 17.407 1.00 95.38 136 GLY A N 1
ATOM 1033 C CA . GLY A 1 136 ? 3.591 -0.501 18.163 1.00 95.38 136 GLY A CA 1
ATOM 1034 C C . GLY A 1 136 ? 4.981 -1.100 17.904 1.00 95.38 136 GLY A C 1
ATOM 1035 O O . GLY A 1 136 ? 5.831 -1.093 18.790 1.00 95.38 136 GLY A O 1
ATOM 1036 N N . SER A 1 137 ? 5.200 -1.658 16.709 1.00 96.44 137 SER A N 1
ATOM 1037 C CA . SER A 1 137 ? 6.442 -2.342 16.333 1.00 96.44 137 SER A CA 1
ATOM 1038 C C . SER A 1 137 ? 7.322 -1.449 15.461 1.00 96.44 137 SER A C 1
ATOM 1040 O O . SER A 1 137 ? 6.890 -0.417 14.945 1.00 96.44 137 SER A O 1
ATOM 1042 N N . VAL A 1 138 ? 8.573 -1.859 15.269 1.00 96.06 138 VAL A N 1
ATOM 1043 C CA . VAL A 1 138 ? 9.499 -1.210 14.341 1.00 96.06 138 VAL A CA 1
ATOM 1044 C C . VAL A 1 138 ? 9.340 -1.841 12.961 1.00 96.06 138 VAL A C 1
ATOM 1046 O O . VAL A 1 138 ? 9.436 -3.056 12.800 1.00 96.06 138 VAL A O 1
ATOM 1049 N N . MET A 1 139 ? 9.110 -1.005 11.949 1.00 96.06 139 MET A N 1
ATOM 1050 C CA . MET A 1 139 ? 9.032 -1.452 10.559 1.00 96.06 139 MET A CA 1
ATOM 1051 C C . MET A 1 139 ? 10.393 -2.004 10.089 1.00 96.06 139 MET A C 1
ATOM 1053 O O . MET A 1 139 ? 11.423 -1.388 10.382 1.00 96.06 139 MET A O 1
ATOM 1057 N N . PRO A 1 140 ? 10.436 -3.108 9.315 1.00 95.06 140 PRO A N 1
ATOM 1058 C CA . PRO A 1 140 ? 11.685 -3.599 8.742 1.00 95.06 140 PRO A CA 1
ATOM 1059 C C . PRO A 1 140 ? 12.391 -2.520 7.911 1.00 95.06 140 PRO A C 1
ATOM 1061 O O . PRO A 1 140 ? 11.750 -1.800 7.142 1.00 95.06 140 PRO A O 1
ATOM 1064 N N . GLN A 1 141 ? 13.721 -2.435 8.027 1.00 96.38 141 GLN A N 1
ATOM 1065 C CA . GLN A 1 141 ? 14.528 -1.377 7.399 1.00 96.38 141 GLN A CA 1
ATOM 1066 C C . GLN A 1 141 ? 14.261 -1.236 5.893 1.00 96.38 141 GLN A C 1
ATOM 1068 O O . GLN A 1 141 ? 14.149 -0.120 5.389 1.00 96.38 141 GLN A O 1
ATOM 1073 N N . ARG A 1 142 ? 14.113 -2.371 5.196 1.00 95.31 142 ARG A N 1
ATOM 1074 C CA . ARG A 1 142 ? 13.761 -2.451 3.772 1.00 95.31 142 ARG A CA 1
ATOM 1075 C C . ARG A 1 142 ? 12.521 -1.607 3.451 1.00 95.31 142 ARG A C 1
ATOM 1077 O O . ARG A 1 142 ? 12.607 -0.672 2.662 1.00 95.31 142 ARG A O 1
ATOM 1084 N N . TYR A 1 143 ? 11.400 -1.874 4.119 1.00 97.38 143 TYR A N 1
ATOM 1085 C CA . TYR A 1 143 ? 10.152 -1.137 3.904 1.00 97.38 143 TYR A CA 1
ATOM 1086 C C . TYR A 1 143 ? 10.229 0.310 4.394 1.00 97.38 143 TYR A C 1
ATOM 1088 O O . TYR A 1 143 ? 9.621 1.187 3.788 1.00 97.38 143 TYR A O 1
ATOM 1096 N N . ALA A 1 144 ? 11.016 0.592 5.436 1.00 97.62 144 ALA A N 1
ATOM 1097 C CA . ALA A 1 144 ? 11.175 1.951 5.944 1.00 97.62 144 ALA A CA 1
ATOM 1098 C C . ALA A 1 144 ? 11.774 2.914 4.917 1.00 97.62 144 ALA A C 1
ATOM 1100 O O . ALA A 1 144 ? 11.269 4.025 4.749 1.00 97.62 144 ALA A O 1
ATOM 1101 N N . ILE A 1 145 ? 12.808 2.473 4.198 1.00 97.56 145 ILE A N 1
ATOM 1102 C CA . ILE A 1 145 ? 13.443 3.276 3.148 1.00 97.56 145 ILE A CA 1
ATOM 1103 C C . ILE A 1 145 ? 12.461 3.514 1.993 1.00 97.56 145 ILE A C 1
ATOM 1105 O O . ILE A 1 145 ? 12.316 4.647 1.530 1.00 97.56 145 ILE A O 1
ATOM 1109 N N . LEU A 1 146 ? 11.747 2.469 1.563 1.00 97.69 146 LEU A N 1
ATOM 1110 C CA . LEU A 1 146 ? 10.797 2.552 0.450 1.00 97.69 146 LEU A CA 1
AT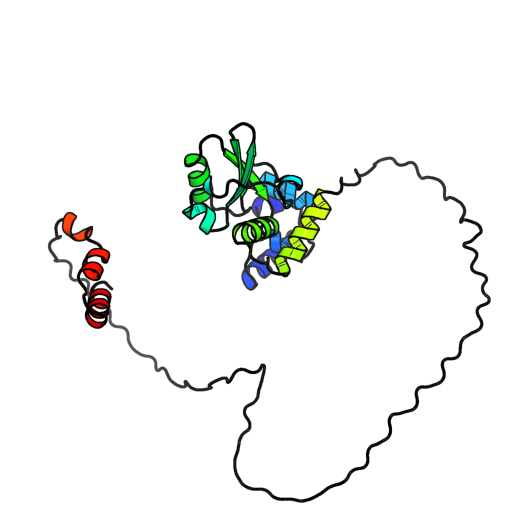OM 1111 C C . LEU A 1 146 ? 9.595 3.444 0.781 1.00 97.69 146 LEU A C 1
ATOM 1113 O O . LEU A 1 146 ? 9.254 4.324 -0.007 1.00 97.69 146 LEU A O 1
ATOM 1117 N N . ALA A 1 147 ? 8.997 3.278 1.963 1.00 97.75 147 ALA A N 1
ATOM 1118 C CA . ALA A 1 147 ? 7.879 4.101 2.417 1.00 97.75 147 ALA A CA 1
ATOM 1119 C C . ALA A 1 147 ? 8.281 5.578 2.535 1.00 97.75 147 ALA A C 1
ATOM 1121 O O . ALA A 1 147 ? 7.529 6.459 2.122 1.00 97.75 147 ALA A O 1
ATOM 1122 N N . LEU A 1 148 ? 9.485 5.861 3.048 1.00 96.88 148 LEU A N 1
ATOM 1123 C CA . LEU A 1 148 ? 10.002 7.225 3.134 1.00 96.88 148 LEU A CA 1
ATOM 1124 C C . LEU A 1 148 ? 10.161 7.854 1.745 1.00 96.88 148 LEU A C 1
ATOM 1126 O O . LEU A 1 148 ? 9.671 8.962 1.527 1.00 96.88 148 LEU A O 1
ATOM 1130 N N . ARG A 1 149 ? 10.801 7.146 0.804 1.00 96.75 149 ARG A N 1
ATOM 1131 C CA . ARG A 1 149 ? 10.975 7.617 -0.579 1.00 96.75 149 ARG A CA 1
ATOM 1132 C C . ARG A 1 149 ? 9.630 7.869 -1.253 1.00 96.75 149 ARG A C 1
ATOM 1134 O O . ARG A 1 149 ? 9.447 8.918 -1.865 1.00 96.75 149 ARG A O 1
ATOM 1141 N N . TRP A 1 150 ? 8.691 6.934 -1.110 1.00 97.00 150 TRP A N 1
ATOM 1142 C CA . TRP A 1 150 ? 7.336 7.061 -1.639 1.00 97.00 150 TRP A CA 1
ATOM 1143 C C . TRP A 1 150 ? 6.643 8.316 -1.106 1.00 97.00 150 TRP A C 1
ATOM 1145 O O . TRP A 1 150 ? 6.228 9.179 -1.876 1.00 97.00 150 TRP A O 1
ATOM 1155 N N . MET A 1 151 ? 6.580 8.474 0.219 1.00 97.12 151 MET A N 1
ATOM 1156 C CA . MET A 1 151 ? 5.928 9.624 0.848 1.00 97.12 151 MET A CA 1
ATOM 1157 C C . MET A 1 151 ? 6.588 10.953 0.458 1.00 97.12 151 MET A C 1
ATOM 1159 O O . MET A 1 151 ? 5.890 11.942 0.242 1.00 97.12 151 MET A O 1
ATOM 1163 N N . GLN A 1 152 ? 7.919 10.999 0.345 1.00 96.31 152 GLN A N 1
ATOM 1164 C CA . GLN A 1 152 ? 8.641 12.190 -0.111 1.00 96.31 152 GLN A CA 1
ATOM 1165 C C . GLN A 1 152 ? 8.313 12.539 -1.563 1.00 96.31 152 GLN A C 1
ATOM 1167 O O . GLN A 1 152 ? 8.037 13.702 -1.859 1.00 96.31 152 GLN A O 1
ATOM 1172 N N . ALA A 1 153 ? 8.303 11.547 -2.456 1.00 95.31 153 ALA A N 1
ATOM 1173 C CA . ALA A 1 153 ? 7.938 11.750 -3.850 1.00 95.31 153 ALA A CA 1
ATOM 1174 C C . ALA A 1 153 ? 6.522 12.324 -3.958 1.00 95.31 153 ALA A C 1
ATOM 1176 O O . ALA A 1 153 ? 6.328 13.340 -4.616 1.00 95.31 153 ALA A O 1
ATOM 1177 N N . MET A 1 154 ? 5.562 11.747 -3.235 1.00 94.69 154 MET A N 1
ATOM 1178 C CA . MET A 1 154 ? 4.160 12.166 -3.270 1.00 94.69 154 MET A CA 1
ATOM 1179 C C . MET A 1 154 ? 3.892 13.526 -2.590 1.00 94.69 154 MET A C 1
ATOM 1181 O O . MET A 1 154 ? 2.927 14.198 -2.943 1.00 94.69 154 MET A O 1
ATOM 1185 N N . ARG A 1 155 ? 4.730 13.969 -1.636 1.00 93.75 155 ARG A N 1
ATOM 1186 C CA . ARG A 1 155 ? 4.642 15.322 -1.039 1.00 93.75 155 ARG A CA 1
ATOM 1187 C C . ARG A 1 155 ? 5.096 16.414 -1.990 1.00 93.75 155 ARG A C 1
ATOM 1189 O O . ARG A 1 155 ? 4.556 17.517 -1.968 1.00 93.75 155 ARG A O 1
ATOM 1196 N N . ASN A 1 156 ? 6.131 16.128 -2.767 1.00 86.56 156 ASN A N 1
ATOM 1197 C CA . ASN A 1 156 ? 6.669 17.107 -3.687 1.00 86.56 156 ASN A CA 1
ATOM 1198 C C . ASN A 1 156 ? 5.693 17.212 -4.858 1.00 86.56 156 ASN A C 1
ATOM 1200 O O . ASN A 1 156 ? 5.517 16.212 -5.559 1.00 86.56 156 ASN A O 1
ATOM 1204 N N . PRO A 1 157 ? 5.071 18.375 -5.128 1.00 66.81 157 PRO A N 1
ATOM 1205 C CA . PRO A 1 157 ? 4.383 18.547 -6.398 1.00 66.81 157 PRO A CA 1
ATOM 1206 C C . PRO A 1 157 ? 5.392 18.194 -7.490 1.00 66.81 157 PRO A C 1
ATOM 1208 O O . PRO A 1 157 ? 6.557 18.596 -7.405 1.00 66.81 157 PRO A O 1
ATOM 1211 N N . SER A 1 158 ? 5.003 17.356 -8.460 1.00 55.62 158 SER A N 1
ATOM 1212 C CA . SER A 1 158 ? 5.872 17.180 -9.628 1.00 55.62 158 SER A CA 1
ATOM 1213 C C . SER A 1 158 ? 6.182 18.579 -10.129 1.00 55.62 158 SER A C 1
ATOM 1215 O O . SER A 1 158 ? 5.245 19.380 -10.202 1.00 55.62 158 SER A O 1
ATOM 1217 N N . PRO A 1 159 ? 7.449 18.919 -10.414 1.00 50.50 159 PRO A N 1
ATOM 1218 C CA . PRO A 1 159 ? 7.691 20.083 -11.233 1.00 50.50 159 PRO A CA 1
ATOM 1219 C C . PRO A 1 159 ? 6.939 19.776 -12.520 1.00 50.50 159 PRO A C 1
ATOM 1221 O O . PRO A 1 159 ? 7.372 18.930 -13.302 1.00 50.50 159 PRO A O 1
ATOM 1224 N N . THR A 1 160 ? 5.741 20.352 -12.658 1.00 44.16 160 THR A N 1
ATOM 1225 C CA . THR A 1 160 ? 4.978 20.346 -13.893 1.00 44.16 160 THR A CA 1
ATOM 1226 C C . THR A 1 160 ? 6.004 20.635 -14.954 1.00 44.16 160 THR A C 1
ATOM 1228 O O . THR A 1 160 ? 6.708 21.642 -14.848 1.00 44.16 160 THR A O 1
ATOM 1231 N N . THR A 1 161 ? 6.174 19.695 -15.879 1.00 47.28 161 THR A N 1
ATOM 1232 C CA . THR A 1 161 ? 7.013 19.870 -17.048 1.00 47.28 161 THR A CA 1
ATOM 1233 C C . THR A 1 161 ? 6.537 21.161 -17.689 1.00 47.28 161 THR A C 1
ATOM 1235 O O . THR A 1 161 ? 5.509 21.193 -18.361 1.00 47.28 161 THR A O 1
ATOM 1238 N N . ALA A 1 162 ? 7.225 22.253 -17.373 1.00 44.50 162 ALA A N 1
ATOM 1239 C CA . ALA A 1 162 ? 7.039 23.537 -17.993 1.00 44.50 162 ALA A CA 1
ATOM 1240 C C . ALA A 1 162 ? 7.602 23.357 -19.399 1.00 44.50 162 ALA A C 1
ATOM 1242 O O . ALA A 1 162 ? 8.763 23.649 -19.673 1.00 44.50 162 ALA A O 1
ATOM 1243 N N . ALA A 1 163 ? 6.780 22.775 -20.270 1.00 52.31 163 ALA A N 1
ATOM 1244 C CA . ALA A 1 163 ? 6.792 23.161 -21.660 1.00 52.31 163 ALA A CA 1
ATOM 1245 C C . ALA A 1 163 ? 6.652 24.694 -21.673 1.00 52.31 163 ALA A C 1
ATOM 1247 O O . ALA A 1 163 ? 5.754 25.237 -21.030 1.00 52.31 163 ALA A O 1
ATOM 1248 N N . ASP A 1 164 ? 7.607 25.354 -22.325 1.00 48.50 164 ASP A N 1
ATOM 1249 C CA . ASP A 1 164 ? 7.816 26.805 -22.387 1.00 48.50 164 ASP A CA 1
ATOM 1250 C C . ASP A 1 164 ? 8.294 27.506 -21.105 1.00 48.50 164 ASP A C 1
ATOM 1252 O O . ASP A 1 164 ? 7.659 28.412 -20.567 1.00 48.50 164 ASP A O 1
ATOM 1256 N N . VAL A 1 165 ? 9.531 27.209 -20.697 1.00 46.16 165 VAL A N 1
ATOM 1257 C CA . VAL A 1 165 ? 10.414 28.299 -20.254 1.00 46.16 165 VAL A CA 1
ATOM 1258 C C . VAL A 1 165 ? 11.208 28.746 -21.487 1.00 46.16 165 VAL A C 1
ATOM 1260 O O . VAL A 1 165 ? 12.031 27.963 -21.968 1.00 46.16 165 VAL A O 1
ATOM 1263 N N . PRO A 1 166 ? 10.992 29.960 -22.039 1.00 48.34 166 PRO A N 1
ATOM 1264 C CA . PRO A 1 166 ? 11.862 30.476 -23.086 1.00 48.34 166 PRO A CA 1
ATOM 1265 C C . PRO A 1 166 ? 13.288 30.491 -22.543 1.00 48.34 166 PRO A C 1
ATOM 1267 O O . PRO A 1 166 ? 13.512 30.929 -21.413 1.00 48.34 166 PRO A O 1
ATOM 1270 N N . VAL A 1 167 ? 14.220 29.973 -23.346 1.00 52.06 167 VAL A N 1
ATOM 1271 C CA . VAL A 1 167 ? 15.667 29.958 -23.104 1.00 52.06 167 VAL A CA 1
ATOM 1272 C C . VAL A 1 167 ? 16.072 31.272 -22.444 1.00 52.06 167 VAL A C 1
ATOM 1274 O O . VAL A 1 167 ? 16.156 32.313 -23.094 1.00 52.06 167 VAL A O 1
ATOM 1277 N N . ARG A 1 168 ? 16.270 31.235 -21.124 1.00 49.34 168 ARG A N 1
ATOM 1278 C CA . ARG A 1 168 ? 16.800 32.376 -20.393 1.00 49.34 168 ARG A CA 1
ATOM 1279 C C . ARG A 1 168 ? 18.278 32.404 -20.734 1.00 49.34 168 ARG A C 1
ATOM 1281 O O . ARG A 1 168 ? 19.043 31.551 -20.292 1.00 49.34 168 ARG A O 1
ATOM 1288 N N . GLU A 1 169 ? 18.598 33.333 -21.621 1.00 52.09 169 GLU A N 1
ATOM 1289 C CA . GLU A 1 169 ? 19.931 33.742 -22.028 1.00 52.09 169 GLU A CA 1
ATOM 1290 C C . GLU A 1 169 ? 20.914 33.634 -20.857 1.00 52.09 169 GLU A C 1
ATOM 1292 O O . GLU A 1 169 ? 20.655 34.125 -19.756 1.00 52.09 169 GLU A O 1
ATOM 1297 N N . SER A 1 170 ? 22.000 32.904 -21.113 1.00 48.84 170 SER A N 1
ATOM 1298 C CA . SER A 1 170 ? 23.088 32.592 -20.192 1.00 48.84 170 SER A CA 1
ATOM 1299 C C . SER A 1 170 ? 23.454 33.801 -19.331 1.00 48.84 170 SER A C 1
ATOM 1301 O O . SER A 1 170 ? 24.132 34.720 -19.790 1.00 48.84 170 SER A O 1
ATOM 1303 N N . ALA A 1 171 ? 23.034 33.789 -18.065 1.00 55.59 171 ALA A N 1
ATOM 1304 C CA . ALA A 1 171 ? 23.505 34.755 -17.089 1.00 55.59 171 ALA A CA 1
ATOM 1305 C C . ALA A 1 171 ? 25.028 34.620 -16.979 1.00 55.59 171 ALA A C 1
ATOM 1307 O O . ALA A 1 171 ? 25.549 33.529 -16.735 1.00 55.59 171 ALA A O 1
ATOM 1308 N N . ALA A 1 172 ? 25.734 35.728 -17.202 1.00 63.56 172 ALA A N 1
ATOM 1309 C CA . ALA A 1 172 ? 27.172 35.806 -17.009 1.00 63.56 172 ALA A CA 1
ATOM 1310 C C . ALA A 1 172 ? 27.542 35.283 -15.606 1.00 63.56 172 ALA A C 1
ATOM 1312 O O . ALA A 1 172 ? 26.830 35.584 -14.639 1.00 63.56 172 ALA A O 1
ATOM 1313 N N . PRO A 1 173 ? 28.626 34.497 -15.472 1.00 62.31 173 PRO A N 1
ATOM 1314 C CA . PRO A 1 173 ? 29.041 33.973 -14.181 1.00 62.31 173 PRO A CA 1
ATOM 1315 C C . PRO A 1 173 ? 29.300 35.127 -13.211 1.00 62.31 173 PRO A C 1
ATOM 1317 O O . PRO A 1 173 ? 29.892 36.148 -13.567 1.00 62.31 173 PRO A O 1
ATOM 1320 N N . ALA A 1 174 ? 28.835 34.965 -11.974 1.00 64.62 174 ALA A N 1
ATOM 1321 C CA . ALA A 1 174 ? 29.032 35.963 -10.940 1.00 64.62 174 ALA A CA 1
ATOM 1322 C C . ALA A 1 174 ? 30.543 36.180 -10.686 1.00 64.62 174 ALA A C 1
ATOM 1324 O O . ALA A 1 174 ? 31.300 35.206 -10.638 1.00 64.62 174 ALA A O 1
ATOM 1325 N N . PRO A 1 175 ? 30.997 37.431 -10.480 1.00 63.78 175 PRO A N 1
ATOM 1326 C CA . PRO A 1 175 ? 32.419 37.809 -10.457 1.00 63.78 175 PRO A CA 1
ATOM 1327 C C . PRO A 1 175 ? 33.241 37.219 -9.298 1.00 63.78 175 PRO A C 1
ATOM 1329 O O . PRO A 1 175 ? 34.436 37.463 -9.207 1.00 63.78 175 PRO A O 1
ATOM 1332 N N . TRP A 1 176 ? 32.631 36.434 -8.411 1.00 65.06 176 TRP A N 1
ATOM 1333 C CA . TRP A 1 176 ? 33.314 35.722 -7.330 1.00 65.06 176 TRP A CA 1
ATOM 1334 C C . TRP A 1 176 ? 33.677 34.267 -7.686 1.00 65.06 176 TRP A C 1
ATOM 1336 O O . TRP A 1 176 ? 34.331 33.601 -6.890 1.00 65.06 176 TRP A O 1
ATOM 1346 N N . MET A 1 177 ? 33.296 33.772 -8.875 1.00 48.62 177 MET A N 1
ATOM 1347 C CA . MET A 1 177 ? 33.670 32.438 -9.380 1.00 48.62 177 MET A CA 1
ATOM 1348 C C . MET A 1 177 ? 34.943 32.413 -10.241 1.00 48.62 177 MET A C 1
ATOM 1350 O O . MET A 1 177 ? 35.312 31.364 -10.768 1.00 48.62 177 MET A O 1
ATOM 1354 N N . SER A 1 178 ? 35.662 33.528 -10.370 1.00 57.28 178 SER A N 1
ATOM 1355 C CA . SER A 1 178 ? 37.016 33.508 -10.926 1.00 57.28 178 SER A CA 1
ATOM 1356 C C . SER A 1 178 ? 37.972 32.889 -9.907 1.00 57.28 178 SER A C 1
ATOM 1358 O O . SER A 1 178 ? 38.509 33.566 -9.033 1.00 57.28 178 SER A O 1
ATOM 1360 N N . VAL A 1 179 ? 38.154 31.575 -10.013 1.00 54.38 179 VAL A N 1
ATOM 1361 C CA . VAL A 1 179 ? 39.207 30.838 -9.316 1.00 54.38 179 VAL A CA 1
ATOM 1362 C C . VAL A 1 179 ? 40.544 31.314 -9.885 1.00 54.38 179 VAL A C 1
ATOM 1364 O O . VAL A 1 179 ? 40.883 31.000 -11.026 1.00 54.38 179 VAL A O 1
ATOM 1367 N N . SER A 1 180 ? 41.298 32.102 -9.117 1.00 55.56 180 SER A N 1
ATOM 1368 C CA . SER A 1 180 ? 42.693 32.401 -9.443 1.00 55.56 180 SER A CA 1
ATOM 1369 C C . SER A 1 180 ? 43.477 31.090 -9.494 1.00 55.56 180 SER A C 1
ATOM 1371 O O . SER A 1 180 ? 43.512 30.339 -8.518 1.00 55.56 180 SER A O 1
ATOM 1373 N N . ALA A 1 181 ? 44.099 30.813 -10.639 1.00 57.09 181 ALA A N 1
ATOM 1374 C CA . ALA A 1 181 ? 44.924 29.636 -10.895 1.00 57.09 181 ALA A CA 1
ATOM 1375 C C . ALA A 1 181 ? 46.296 29.727 -10.199 1.00 57.09 181 ALA A C 1
ATOM 1377 O O . ALA A 1 181 ? 47.337 29.572 -10.829 1.00 57.09 181 ALA A O 1
ATOM 1378 N N . GLU A 1 182 ? 46.304 30.002 -8.896 1.00 59.62 182 GLU A N 1
ATOM 1379 C CA . GLU A 1 182 ? 47.527 30.146 -8.110 1.00 59.62 182 GLU A CA 1
ATOM 1380 C C . GLU A 1 182 ? 47.373 29.422 -6.771 1.00 59.62 182 GLU A C 1
ATOM 1382 O O . GLU A 1 182 ? 47.363 29.993 -5.686 1.00 59.62 182 GLU A O 1
ATOM 1387 N N . THR A 1 183 ? 47.202 28.105 -6.860 1.00 54.50 183 THR A N 1
ATOM 1388 C CA . THR A 1 183 ? 47.461 27.193 -5.745 1.00 54.50 183 THR A CA 1
ATOM 1389 C C . THR A 1 183 ? 48.693 26.378 -6.105 1.00 54.50 183 THR A C 1
ATOM 1391 O O . THR A 1 183 ? 48.686 25.568 -7.028 1.00 54.50 183 THR A O 1
ATOM 1394 N N . ALA A 1 184 ? 49.791 26.664 -5.404 1.00 58.06 184 ALA A N 1
ATOM 1395 C CA . ALA A 1 184 ? 51.046 25.941 -5.535 1.00 58.06 184 ALA A CA 1
ATOM 1396 C C . ALA A 1 184 ? 50.838 24.434 -5.272 1.00 58.06 184 ALA A C 1
ATOM 1398 O O . ALA A 1 184 ? 50.021 24.070 -4.419 1.00 58.06 184 ALA A O 1
ATOM 1399 N N . PRO A 1 185 ? 51.574 23.544 -5.963 1.00 61.66 185 PRO A N 1
ATOM 1400 C CA . PRO A 1 185 ? 51.444 22.107 -5.770 1.00 61.66 185 PRO A CA 1
ATOM 1401 C C . PRO A 1 185 ? 51.881 21.723 -4.352 1.00 61.66 185 PRO A C 1
ATOM 1403 O O . PRO A 1 185 ? 53.053 21.826 -3.988 1.00 61.66 185 PRO A O 1
ATOM 1406 N N . TYR A 1 186 ? 50.925 21.269 -3.542 1.00 61.66 186 TYR A N 1
ATOM 1407 C CA . TYR A 1 186 ? 51.202 20.645 -2.255 1.00 61.66 186 TYR A CA 1
ATOM 1408 C C . TYR A 1 186 ? 51.768 19.240 -2.498 1.00 61.66 186 TYR A C 1
ATOM 1410 O O . TYR A 1 186 ? 51.047 18.312 -2.867 1.00 61.66 186 TYR A O 1
ATOM 1418 N N . THR A 1 187 ? 53.079 19.087 -2.317 1.00 63.09 187 THR A N 1
ATOM 1419 C CA . THR A 1 187 ? 53.763 17.791 -2.382 1.00 63.09 187 THR A CA 1
ATOM 1420 C C . THR A 1 187 ? 53.489 17.009 -1.099 1.00 63.09 187 THR A C 1
ATOM 1422 O O . THR A 1 187 ? 53.994 17.351 -0.031 1.00 63.09 187 THR A O 1
ATOM 1425 N N . VAL A 1 188 ? 52.697 15.943 -1.205 1.00 66.50 188 VAL A N 1
ATOM 1426 C CA . VAL A 1 188 ? 52.441 15.005 -0.104 1.00 66.50 188 VAL A CA 1
ATOM 1427 C C . VAL A 1 188 ? 53.714 14.179 0.156 1.00 66.50 188 VAL A C 1
ATOM 1429 O O . VAL A 1 188 ? 54.219 13.552 -0.779 1.00 66.50 188 VAL A O 1
ATOM 1432 N N . PRO A 1 189 ? 54.266 14.151 1.385 1.00 64.44 189 PRO A N 1
ATOM 1433 C CA . PRO A 1 189 ? 55.424 13.317 1.696 1.00 64.44 189 PRO A CA 1
ATOM 1434 C C . PRO A 1 189 ? 55.056 11.820 1.691 1.00 64.44 189 PRO A C 1
ATOM 1436 O O . PRO A 1 189 ? 53.940 11.454 2.070 1.00 64.44 189 PRO A O 1
ATOM 1439 N N . PRO A 1 190 ? 55.977 10.930 1.274 1.00 67.88 190 PRO A N 1
ATOM 1440 C CA . PRO A 1 190 ? 55.696 9.506 1.153 1.00 67.88 190 PRO A CA 1
ATOM 1441 C C . PRO A 1 190 ? 55.497 8.836 2.518 1.00 67.88 190 PRO A C 1
ATOM 1443 O O . PRO A 1 190 ? 56.241 9.065 3.470 1.00 67.88 190 PRO A O 1
ATOM 1446 N N . VAL A 1 191 ? 54.500 7.951 2.569 1.00 64.44 191 VAL A N 1
ATOM 1447 C CA . VAL A 1 191 ? 54.176 7.087 3.708 1.00 64.44 191 VAL A CA 1
ATOM 1448 C C . VAL A 1 191 ? 55.337 6.125 3.982 1.00 64.44 191 VAL A C 1
ATOM 1450 O O . VAL A 1 191 ? 55.710 5.308 3.137 1.00 64.44 191 VAL A O 1
ATOM 1453 N N . SER A 1 192 ? 55.900 6.213 5.185 1.00 57.81 192 SER A N 1
ATOM 1454 C CA . SER A 1 192 ? 56.892 5.276 5.712 1.00 57.81 192 SER A CA 1
ATOM 1455 C C . SER A 1 192 ? 56.311 3.861 5.808 1.00 57.81 192 SER A C 1
ATOM 1457 O O . SER A 1 192 ? 55.243 3.646 6.377 1.00 57.81 192 SER A O 1
ATOM 1459 N N . LYS A 1 193 ? 57.039 2.890 5.249 1.00 55.94 193 LYS A N 1
ATOM 1460 C CA . LYS A 1 193 ? 56.715 1.455 5.254 1.00 55.94 193 LYS A CA 1
ATOM 1461 C C . LYS A 1 193 ? 56.529 0.929 6.690 1.00 55.94 193 LYS A C 1
ATOM 1463 O O . LYS A 1 193 ? 57.341 1.276 7.550 1.00 55.94 193 LYS A O 1
ATOM 1468 N N . PRO A 1 194 ? 55.547 0.047 6.959 1.00 57.94 194 PRO A N 1
ATOM 1469 C CA . PRO A 1 194 ? 55.472 -0.640 8.240 1.00 57.94 194 PRO A CA 1
ATOM 1470 C C . PRO A 1 194 ? 56.648 -1.610 8.399 1.00 57.94 194 PRO A C 1
ATOM 1472 O O . PRO A 1 194 ? 57.052 -2.303 7.463 1.00 57.94 194 PRO A O 1
ATOM 1475 N N . ALA A 1 195 ? 57.207 -1.613 9.606 1.00 54.12 195 ALA A N 1
ATOM 1476 C CA . ALA A 1 195 ? 58.347 -2.416 10.003 1.00 54.12 195 ALA A CA 1
ATOM 1477 C C . ALA A 1 195 ? 58.057 -3.920 9.894 1.00 54.12 195 ALA A C 1
ATOM 1479 O O . ALA A 1 195 ? 57.067 -4.431 10.416 1.00 54.12 195 ALA A O 1
ATOM 1480 N N . THR A 1 196 ? 58.984 -4.626 9.254 1.00 48.03 196 THR A N 1
ATOM 1481 C CA . THR A 1 196 ? 59.108 -6.081 9.248 1.00 48.03 196 THR A CA 1
ATOM 1482 C C . THR A 1 196 ? 59.277 -6.587 10.682 1.00 48.03 196 THR A C 1
ATOM 1484 O O . THR A 1 196 ? 60.344 -6.434 11.281 1.00 48.03 196 THR A O 1
ATOM 1487 N N . VAL A 1 197 ? 58.233 -7.196 11.250 1.00 50.69 197 VAL A N 1
ATOM 1488 C CA . VAL A 1 197 ? 58.341 -7.914 12.524 1.00 50.69 197 VAL A CA 1
ATOM 1489 C C . VAL A 1 197 ? 59.070 -9.231 12.279 1.00 50.69 197 VAL A C 1
ATOM 1491 O O . VAL A 1 197 ? 58.677 -10.057 11.457 1.00 50.69 197 VAL A O 1
ATOM 1494 N N . ARG A 1 198 ? 60.188 -9.364 12.992 1.00 48.12 198 ARG A N 1
ATOM 1495 C CA . ARG A 1 198 ? 61.095 -10.508 13.037 1.00 48.12 198 ARG A CA 1
ATOM 1496 C C . ARG A 1 198 ? 60.373 -11.815 13.352 1.00 48.12 198 ARG A C 1
ATOM 1498 O O . ARG A 1 198 ? 59.624 -11.914 14.319 1.00 48.12 198 ARG A O 1
ATOM 1505 N N . ALA A 1 199 ? 60.752 -12.831 12.584 1.00 48.44 199 ALA A N 1
ATOM 1506 C CA . ALA A 1 199 ? 60.611 -14.234 12.917 1.00 48.44 199 ALA A CA 1
ATOM 1507 C C . ALA A 1 199 ? 61.266 -14.555 14.273 1.00 48.44 199 ALA A C 1
ATOM 1509 O O . ALA A 1 199 ? 62.439 -14.251 14.498 1.00 48.44 199 ALA A O 1
ATOM 1510 N N . GLY A 1 200 ? 60.503 -15.216 15.139 1.00 42.50 200 GLY A N 1
ATOM 1511 C CA . GLY A 1 200 ? 60.982 -15.951 16.302 1.00 42.50 200 GLY A CA 1
ATOM 1512 C C . GLY A 1 200 ? 60.276 -17.299 16.314 1.00 42.50 200 GLY A C 1
ATOM 1513 O O . GLY A 1 200 ? 59.094 -17.373 16.634 1.00 42.50 200 GLY A O 1
ATOM 1514 N N . GLY A 1 201 ? 60.976 -18.347 15.881 1.00 42.34 201 GLY A N 1
ATOM 1515 C CA . GLY A 1 201 ? 60.482 -19.717 15.944 1.00 42.34 201 GLY A CA 1
ATOM 1516 C C . GLY A 1 201 ? 60.711 -20.318 17.324 1.00 42.34 201 GLY A C 1
ATOM 1517 O O . GLY A 1 201 ? 61.772 -20.103 17.902 1.00 42.34 201 GLY A O 1
ATOM 1518 N N . VAL A 1 202 ? 59.752 -21.110 17.811 1.00 42.81 202 VAL A N 1
ATOM 1519 C CA . VAL A 1 202 ? 59.969 -22.094 18.878 1.00 42.81 202 VAL A CA 1
ATOM 1520 C C . VAL A 1 202 ? 59.060 -23.312 18.666 1.00 42.81 202 VAL A C 1
ATOM 1522 O O . VAL A 1 202 ? 57.841 -23.213 18.677 1.00 42.81 202 VAL A O 1
ATOM 1525 N N . SER A 1 203 ? 59.741 -24.449 18.529 1.00 41.25 203 SER A N 1
ATOM 1526 C CA . SER A 1 203 ? 59.418 -25.800 18.997 1.00 41.25 203 SER A CA 1
ATOM 1527 C C . SER A 1 203 ? 58.231 -26.588 18.437 1.00 41.25 203 SER A C 1
ATOM 1529 O O . SER A 1 203 ? 57.055 -26.301 18.638 1.00 41.25 203 SER A O 1
ATOM 1531 N N . ALA A 1 204 ? 58.622 -27.727 17.867 1.00 47.72 204 ALA A N 1
ATOM 1532 C CA . ALA A 1 204 ? 57.829 -28.921 17.679 1.00 47.72 204 ALA A CA 1
ATOM 1533 C C . ALA A 1 204 ? 57.202 -29.416 18.994 1.00 47.72 204 ALA A C 1
ATOM 1535 O O . ALA A 1 204 ? 57.894 -29.562 20.002 1.00 47.72 204 ALA A O 1
ATOM 1536 N N . ASN A 1 205 ? 55.915 -29.756 18.934 1.00 42.59 205 ASN A N 1
ATOM 1537 C CA . ASN A 1 205 ? 55.386 -30.975 19.537 1.00 42.59 205 ASN A CA 1
ATOM 1538 C C . ASN A 1 205 ? 54.053 -31.322 18.857 1.00 42.59 205 ASN A C 1
ATOM 1540 O O . ASN A 1 205 ? 53.072 -30.595 18.986 1.00 42.59 205 ASN A O 1
ATOM 1544 N N . LYS A 1 206 ? 54.030 -32.418 18.092 1.00 47.16 206 LYS A N 1
ATOM 1545 C CA . LYS A 1 206 ? 52.799 -33.038 17.585 1.00 47.16 206 LYS A CA 1
ATOM 1546 C C . LYS A 1 206 ? 52.310 -34.041 18.628 1.00 47.16 206 LYS A C 1
ATOM 1548 O O . LYS A 1 206 ? 53.019 -35.016 18.871 1.00 47.16 206 LYS A O 1
ATOM 1553 N N . PRO A 1 207 ? 51.073 -33.898 19.113 1.00 43.75 207 PRO A N 1
ATOM 1554 C CA . PRO A 1 207 ? 50.235 -35.040 19.398 1.00 43.75 207 PRO A CA 1
ATOM 1555 C C . PRO A 1 207 ? 49.074 -35.119 18.400 1.00 43.75 207 PRO A C 1
ATOM 1557 O O . PRO A 1 207 ? 48.650 -34.151 17.773 1.00 43.75 207 PRO A O 1
ATOM 1560 N N . SER A 1 208 ? 48.637 -36.353 18.229 1.00 50.62 208 SER A N 1
ATOM 1561 C CA . SER A 1 208 ? 47.509 -36.863 17.464 1.00 50.62 208 SER A CA 1
ATOM 1562 C C . SER A 1 208 ? 46.216 -36.039 17.510 1.00 50.62 208 SER A C 1
ATOM 1564 O O . SER A 1 208 ? 45.757 -35.665 18.582 1.00 50.62 208 SER A O 1
ATOM 1566 N N . GLY A 1 209 ? 45.573 -35.942 16.340 1.00 53.72 209 GLY A N 1
ATOM 1567 C CA . GLY A 1 209 ? 44.127 -36.110 16.178 1.00 53.72 209 GLY A CA 1
ATOM 1568 C C . GLY A 1 209 ? 43.221 -35.038 16.772 1.00 53.72 209 GLY A C 1
ATOM 1569 O O . GLY A 1 209 ? 42.688 -35.230 17.853 1.00 53.72 209 GLY A O 1
ATOM 1570 N N . GLN A 1 210 ? 42.931 -33.993 15.995 1.00 43.94 210 GLN A N 1
ATOM 1571 C CA . GLN A 1 210 ? 41.660 -33.269 16.072 1.00 43.94 210 GLN A CA 1
ATOM 1572 C C . GLN A 1 210 ? 41.446 -32.502 14.761 1.00 43.94 210 GLN A C 1
ATOM 1574 O O . GLN A 1 210 ? 42.218 -31.611 14.413 1.00 43.94 210 GLN A O 1
ATOM 1579 N N . ARG A 1 211 ? 40.424 -32.896 13.991 1.00 49.28 211 ARG A N 1
ATOM 1580 C CA . ARG A 1 211 ? 39.925 -32.105 12.862 1.00 49.28 211 ARG A CA 1
ATOM 1581 C C . ARG A 1 211 ? 39.171 -30.915 13.450 1.00 49.28 211 ARG A C 1
ATOM 1583 O O . ARG A 1 211 ? 38.199 -31.106 14.170 1.00 49.28 211 ARG A O 1
ATOM 1590 N N . SER A 1 212 ? 39.643 -29.705 13.181 1.00 44.97 212 SER A N 1
ATOM 1591 C CA . SER A 1 212 ? 38.930 -28.478 13.526 1.00 44.97 212 SER A CA 1
ATOM 1592 C C . SER A 1 212 ? 37.678 -28.340 12.647 1.00 44.97 212 SER A C 1
ATOM 1594 O O . SER A 1 212 ? 37.811 -28.462 11.424 1.00 44.97 212 SER A O 1
ATOM 1596 N N . PRO A 1 213 ? 36.491 -28.069 13.217 1.00 53.69 213 PRO A N 1
ATOM 1597 C CA . PRO A 1 213 ? 35.301 -27.771 12.435 1.00 53.69 213 PRO A CA 1
ATOM 1598 C C . PRO A 1 213 ? 35.500 -26.447 11.696 1.00 53.69 213 PRO A C 1
ATOM 1600 O O . PRO A 1 213 ? 36.045 -25.477 12.231 1.00 53.69 213 PRO A O 1
ATOM 1603 N N . THR A 1 214 ? 35.097 -26.432 10.431 1.00 48.34 214 THR A N 1
ATOM 1604 C CA . THR A 1 214 ? 35.149 -25.238 9.593 1.00 48.34 214 THR A CA 1
ATOM 1605 C C . THR A 1 214 ? 33.958 -24.372 9.980 1.00 48.34 214 THR A C 1
ATOM 1607 O O . THR A 1 214 ? 32.819 -24.715 9.693 1.00 48.34 214 THR A O 1
ATOM 1610 N N . PHE A 1 215 ? 34.214 -23.266 10.674 1.00 45.09 215 PHE A N 1
ATOM 1611 C CA . PHE A 1 215 ? 33.187 -22.290 11.017 1.00 45.09 215 PHE A CA 1
ATOM 1612 C C . PHE A 1 215 ? 32.949 -21.363 9.825 1.00 45.09 215 PHE A C 1
ATOM 1614 O O . PHE A 1 215 ? 33.779 -20.502 9.530 1.00 45.09 215 PHE A O 1
ATOM 1621 N N . LEU A 1 216 ? 31.794 -21.495 9.177 1.00 48.38 216 LEU A N 1
ATOM 1622 C CA . LEU A 1 216 ? 31.222 -20.438 8.351 1.00 48.38 216 LEU A CA 1
ATOM 1623 C C . LEU A 1 216 ? 29.957 -19.947 9.075 1.00 48.38 216 LEU A C 1
ATOM 1625 O O . LEU A 1 216 ? 28.961 -20.653 9.130 1.00 48.38 216 LEU A O 1
ATOM 1629 N N . TYR A 1 217 ? 30.031 -18.759 9.684 1.00 57.78 217 TYR A N 1
ATOM 1630 C CA . TYR A 1 217 ? 28.926 -18.077 10.388 1.00 57.78 217 TYR A CA 1
ATOM 1631 C C . TYR A 1 217 ? 28.372 -18.719 11.676 1.00 57.78 217 TYR A C 1
ATOM 1633 O O . TYR A 1 217 ? 27.167 -18.721 11.897 1.00 57.78 217 TYR A O 1
ATOM 1641 N N . GLY A 1 218 ? 29.239 -19.160 12.594 1.00 52.84 218 GLY A N 1
ATOM 1642 C CA . GLY A 1 218 ? 28.898 -19.195 14.030 1.00 52.84 218 GLY A CA 1
ATOM 1643 C C . GLY A 1 218 ? 27.733 -20.098 14.468 1.00 52.84 218 GLY A C 1
ATOM 1644 O O . GLY A 1 218 ? 27.245 -19.933 15.583 1.00 52.84 218 GLY A O 1
ATOM 1645 N N . LEU A 1 219 ? 27.312 -21.052 13.641 1.00 45.84 219 LEU A N 1
ATOM 1646 C CA . LEU A 1 219 ? 26.362 -22.105 13.994 1.00 45.84 219 LEU A CA 1
ATOM 1647 C C . LEU A 1 219 ? 27.031 -23.464 13.736 1.00 45.84 219 LEU A C 1
ATOM 1649 O O . LEU A 1 219 ? 27.673 -23.615 12.693 1.00 45.84 219 LEU A O 1
ATOM 1653 N N . PRO A 1 220 ? 26.946 -24.436 14.663 1.00 47.97 220 PRO A N 1
ATOM 1654 C CA . PRO A 1 220 ? 27.399 -25.794 14.389 1.00 47.97 220 PRO A CA 1
ATOM 1655 C C . PRO A 1 220 ? 26.510 -26.397 13.293 1.00 47.97 220 PRO A C 1
ATOM 1657 O O . PRO A 1 220 ? 25.290 -26.432 13.430 1.00 47.97 220 PRO A O 1
ATOM 1660 N N . VAL A 1 221 ? 27.129 -26.811 12.187 1.00 52.50 221 VAL A N 1
ATOM 1661 C CA . VAL A 1 221 ? 26.491 -27.622 11.147 1.00 52.50 221 VAL A CA 1
ATOM 1662 C C . VAL A 1 221 ? 26.757 -29.074 11.529 1.00 52.50 221 VAL A C 1
ATOM 1664 O O . VAL A 1 221 ? 27.902 -29.521 11.462 1.00 52.50 221 VAL A O 1
ATOM 1667 N N . ASP A 1 222 ? 25.725 -29.763 12.011 1.00 55.78 222 ASP A N 1
ATOM 1668 C CA . ASP A 1 222 ? 25.734 -31.216 12.173 1.00 55.78 222 ASP A CA 1
ATOM 1669 C C . ASP A 1 222 ? 25.651 -31.845 10.771 1.00 55.78 222 ASP A C 1
ATOM 1671 O O . ASP A 1 222 ? 24.615 -31.785 10.111 1.00 55.78 222 ASP A O 1
ATOM 1675 N N . ASP A 1 223 ? 26.769 -32.400 10.299 1.00 53.91 223 ASP A N 1
ATOM 1676 C CA . ASP A 1 223 ? 26.865 -33.217 9.080 1.00 53.91 223 ASP A CA 1
ATOM 1677 C C . ASP A 1 223 ? 26.545 -34.689 9.414 1.00 53.91 223 ASP A C 1
ATOM 1679 O O . ASP A 1 223 ? 27.382 -35.573 9.238 1.00 53.91 223 ASP A O 1
ATOM 1683 N N . ASP A 1 224 ? 25.336 -34.954 9.908 1.00 58.84 224 ASP A N 1
ATOM 1684 C CA . ASP A 1 224 ? 24.809 -36.310 10.087 1.00 58.84 224 ASP A CA 1
ATOM 1685 C C . ASP A 1 224 ? 23.439 -36.406 9.402 1.00 58.84 224 ASP A C 1
ATOM 1687 O O . ASP A 1 224 ? 22.445 -35.902 9.913 1.00 58.84 224 ASP A O 1
ATOM 1691 N N . ASP A 1 225 ? 23.413 -36.991 8.199 1.00 55.72 225 ASP A N 1
ATOM 1692 C CA . ASP A 1 225 ? 22.456 -38.046 7.824 1.00 55.72 225 ASP A CA 1
ATOM 1693 C C 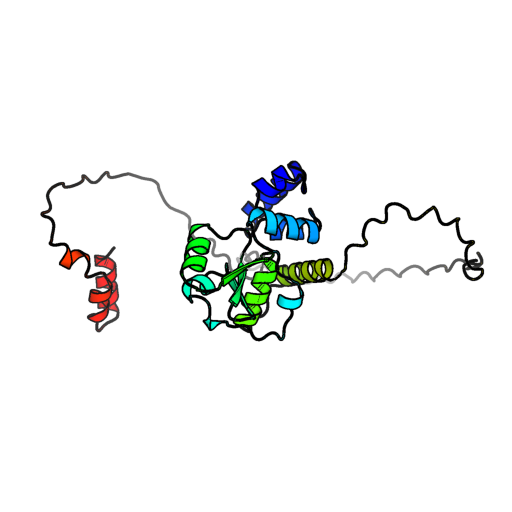. ASP A 1 225 ? 22.711 -38.512 6.376 1.00 55.72 225 ASP A C 1
ATOM 1695 O O . ASP A 1 225 ? 22.097 -38.083 5.394 1.00 55.72 225 ASP A O 1
ATOM 1699 N N . GLU A 1 226 ? 23.650 -39.456 6.256 1.00 51.72 226 GLU A N 1
ATOM 1700 C CA . GLU A 1 226 ? 23.621 -40.470 5.206 1.00 51.72 226 GLU A CA 1
ATOM 1701 C C . GLU A 1 226 ? 22.416 -41.400 5.427 1.00 51.72 226 GLU A C 1
ATOM 1703 O O . GLU A 1 226 ? 22.285 -42.028 6.474 1.00 51.72 226 GLU A O 1
ATOM 1708 N N . GLY A 1 227 ? 21.620 -41.607 4.376 1.00 46.88 227 GLY A N 1
ATOM 1709 C CA . GLY A 1 227 ? 20.907 -42.871 4.183 1.00 46.88 227 GLY A CA 1
ATOM 1710 C C . GLY A 1 227 ? 19.384 -42.790 4.214 1.00 46.88 227 GLY A C 1
ATOM 1711 O O . GLY A 1 227 ? 18.741 -42.981 5.240 1.00 46.88 227 GLY A O 1
ATOM 1712 N N . SER A 1 228 ? 18.773 -42.685 3.034 1.00 49.12 228 SER A N 1
ATOM 1713 C CA . SER A 1 228 ? 17.436 -43.244 2.819 1.00 49.12 228 SER A CA 1
ATOM 1714 C C . SER A 1 228 ? 17.412 -44.067 1.532 1.00 49.12 228 SER A C 1
ATOM 1716 O O . SER A 1 228 ? 17.641 -43.518 0.451 1.00 49.12 228 SER A O 1
ATOM 1718 N N . PRO A 1 229 ? 17.171 -45.390 1.620 1.00 58.31 229 PRO A N 1
ATOM 1719 C CA . PRO A 1 229 ? 17.026 -46.242 0.455 1.00 58.31 229 PRO A CA 1
ATOM 1720 C C . PRO A 1 229 ? 15.629 -46.106 -0.160 1.00 58.31 229 PRO A C 1
ATOM 1722 O O . PRO A 1 229 ? 14.617 -45.927 0.516 1.00 58.31 229 PRO A O 1
ATOM 1725 N N . ALA A 1 230 ? 15.591 -46.262 -1.478 1.00 45.78 230 ALA A N 1
ATOM 1726 C CA . ALA A 1 230 ? 14.385 -46.508 -2.247 1.00 45.78 230 ALA A CA 1
ATOM 1727 C C . ALA A 1 230 ? 13.754 -47.862 -1.873 1.00 45.78 230 ALA A C 1
ATOM 1729 O O . ALA A 1 230 ? 14.479 -48.851 -1.787 1.00 45.78 230 ALA A O 1
ATOM 1730 N N . ALA A 1 231 ? 12.420 -47.930 -1.760 1.00 42.31 231 ALA A N 1
ATOM 1731 C CA . ALA A 1 231 ? 11.594 -48.915 -2.475 1.00 42.31 231 ALA A CA 1
ATOM 1732 C C . ALA A 1 231 ? 10.099 -48.873 -2.102 1.00 42.31 231 ALA A C 1
ATOM 1734 O O . ALA A 1 231 ? 9.714 -48.760 -0.945 1.00 42.31 231 ALA A O 1
ATOM 1735 N N . SER A 1 232 ? 9.313 -49.173 -3.139 1.00 41.28 232 SER A N 1
ATOM 1736 C CA . SER A 1 232 ? 8.042 -49.906 -3.143 1.00 41.28 232 SER A CA 1
ATOM 1737 C C . SER A 1 232 ? 6.760 -49.215 -2.697 1.00 41.28 232 SER A C 1
ATOM 1739 O O . SER A 1 232 ? 6.460 -49.025 -1.523 1.00 41.28 232 SER A O 1
ATOM 1741 N N . GLY A 1 233 ? 5.926 -48.975 -3.710 1.00 46.00 233 GLY A N 1
ATOM 1742 C CA . GLY A 1 233 ? 4.522 -48.660 -3.555 1.00 46.00 233 GLY A CA 1
ATOM 1743 C C . GLY A 1 233 ? 3.694 -49.817 -3.002 1.00 46.00 233 GLY A C 1
ATOM 1744 O O . GLY A 1 233 ? 4.005 -50.995 -3.167 1.00 46.00 233 GLY A O 1
ATOM 1745 N N . SER A 1 234 ? 2.560 -49.441 -2.425 1.00 41.56 234 SER A N 1
ATOM 1746 C CA . SER A 1 234 ? 1.418 -50.323 -2.247 1.00 41.56 234 SER A CA 1
ATOM 1747 C C . SER A 1 234 ? 0.151 -49.503 -2.474 1.00 41.56 234 SER A C 1
ATOM 1749 O O . SER A 1 234 ? -0.183 -48.603 -1.707 1.00 41.56 234 SER A O 1
ATOM 1751 N N . ARG A 1 235 ? -0.523 -49.777 -3.596 1.00 45.62 235 ARG A N 1
ATOM 1752 C CA . ARG A 1 235 ? -1.886 -49.318 -3.877 1.00 45.62 235 ARG A CA 1
ATOM 1753 C C . ARG A 1 235 ? -2.823 -50.084 -2.944 1.00 45.62 235 ARG A C 1
ATOM 1755 O O . ARG A 1 235 ? -3.126 -51.247 -3.205 1.00 45.62 235 ARG A O 1
ATOM 1762 N N . ALA A 1 236 ? -3.283 -49.435 -1.880 1.00 42.56 236 ALA A N 1
ATOM 1763 C CA . ALA A 1 236 ? -4.386 -49.943 -1.078 1.00 42.56 236 ALA A CA 1
ATOM 1764 C C . ALA A 1 236 ? -5.712 -49.685 -1.809 1.00 42.56 236 ALA A C 1
ATOM 1766 O O . ALA A 1 236 ? -5.996 -48.578 -2.268 1.00 42.56 236 ALA A O 1
ATOM 1767 N N . ARG A 1 237 ? -6.477 -50.766 -1.963 1.00 41.25 237 ARG A N 1
ATOM 1768 C CA . ARG A 1 237 ? -7.821 -50.824 -2.535 1.00 41.25 237 ARG A CA 1
ATOM 1769 C C . ARG A 1 237 ? -8.795 -49.992 -1.699 1.00 41.25 237 ARG A C 1
ATOM 1771 O O . ARG A 1 237 ? -8.758 -50.040 -0.475 1.00 41.25 237 ARG A O 1
ATOM 1778 N N . VAL A 1 23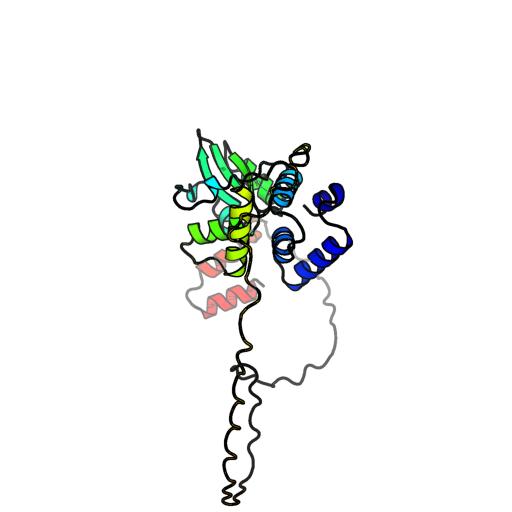8 ? -9.677 -49.280 -2.390 1.00 44.19 238 VAL A N 1
ATOM 1779 C CA . VAL A 1 238 ? -10.841 -48.600 -1.818 1.00 44.19 238 VAL A CA 1
ATOM 1780 C C . VAL A 1 238 ? -11.907 -49.659 -1.525 1.00 44.19 238 VAL A C 1
ATOM 1782 O O . VAL A 1 238 ? -12.401 -50.302 -2.448 1.00 44.19 238 VAL A O 1
ATOM 1785 N N . ASP A 1 239 ? -12.228 -49.851 -0.245 1.00 39.34 239 ASP A N 1
ATOM 1786 C CA . ASP A 1 239 ? -13.406 -50.597 0.208 1.00 39.34 239 ASP A CA 1
ATOM 1787 C C . ASP A 1 239 ? -14.651 -49.702 0.067 1.00 39.34 239 ASP A C 1
ATOM 1789 O O . ASP A 1 239 ? -14.974 -48.886 0.933 1.00 39.34 239 ASP A O 1
ATOM 1793 N N . GLU A 1 240 ? -15.363 -49.848 -1.050 1.00 47.75 240 GLU A N 1
ATOM 1794 C CA . GLU A 1 240 ? -16.711 -49.310 -1.255 1.00 47.75 240 GLU A CA 1
ATOM 1795 C C . GLU A 1 240 ? -17.749 -50.206 -0.559 1.00 47.75 240 GLU A C 1
ATOM 1797 O O . GLU A 1 240 ? -18.434 -50.984 -1.215 1.00 47.75 240 GLU A O 1
ATOM 1802 N N . ASN A 1 241 ? -17.869 -50.143 0.774 1.00 48.34 241 ASN A N 1
ATOM 1803 C CA . ASN A 1 241 ? -19.127 -50.502 1.455 1.00 48.34 241 ASN A CA 1
ATOM 1804 C C . ASN A 1 241 ? -19.131 -50.149 2.952 1.00 48.34 241 ASN A C 1
ATOM 1806 O O . ASN A 1 241 ? -19.112 -51.018 3.825 1.00 48.34 241 ASN A O 1
ATOM 1810 N N . ARG A 1 242 ? -19.198 -48.853 3.280 1.00 43.19 242 ARG A N 1
ATOM 1811 C CA . ARG A 1 242 ? -19.486 -48.407 4.652 1.00 43.19 242 ARG A CA 1
ATOM 1812 C C . ARG A 1 242 ? -20.803 -47.623 4.676 1.00 43.19 242 ARG A C 1
ATOM 1814 O O . ARG A 1 242 ? -20.894 -46.614 3.978 1.00 43.19 242 ARG A O 1
ATOM 1821 N N . PRO A 1 243 ? -21.821 -48.049 5.449 1.00 52.00 243 PRO A N 1
ATOM 1822 C CA . PRO A 1 243 ? -23.070 -47.305 5.562 1.00 52.00 243 PRO A CA 1
ATOM 1823 C C . PRO A 1 243 ? -22.796 -45.912 6.137 1.00 52.00 243 PRO A C 1
ATOM 1825 O O . PRO A 1 243 ? -22.047 -45.754 7.104 1.00 52.00 243 PRO A O 1
ATOM 1828 N N . ALA A 1 244 ? -23.368 -44.894 5.496 1.00 49.38 244 ALA A N 1
ATOM 1829 C CA . ALA A 1 244 ? -23.185 -43.501 5.868 1.00 49.38 244 ALA A CA 1
ATOM 1830 C C . ALA A 1 244 ? -23.804 -43.233 7.247 1.00 49.38 244 ALA A C 1
ATOM 1832 O O . ALA A 1 244 ? -25.018 -43.326 7.421 1.00 49.38 244 ALA A O 1
ATOM 1833 N N . ALA A 1 245 ? -22.957 -42.890 8.219 1.00 58.94 245 ALA A N 1
ATOM 1834 C CA . ALA A 1 245 ? -23.393 -42.346 9.498 1.00 58.94 245 ALA A CA 1
ATOM 1835 C C . ALA A 1 245 ? -24.181 -41.033 9.281 1.00 58.94 245 ALA A C 1
ATOM 1837 O O . ALA A 1 245 ? -23.860 -40.280 8.350 1.00 58.94 245 ALA A O 1
ATOM 1838 N N . PRO A 1 246 ? -25.204 -40.753 10.109 1.00 66.94 246 PRO A N 1
ATOM 1839 C CA . PRO A 1 246 ? -26.027 -39.555 9.996 1.00 66.94 246 PRO A CA 1
ATOM 1840 C C . PRO A 1 246 ? -25.181 -38.277 10.085 1.00 66.94 246 PRO A C 1
ATOM 1842 O O . PRO A 1 246 ? -24.207 -38.192 10.828 1.00 66.94 246 PRO A O 1
ATOM 1845 N N . LEU A 1 247 ? -25.573 -37.259 9.315 1.00 52.09 247 LEU A N 1
ATOM 1846 C CA . LEU A 1 247 ? -24.823 -36.011 9.109 1.00 52.09 247 LEU A CA 1
ATOM 1847 C C . LEU A 1 247 ? -24.537 -35.232 10.412 1.00 52.09 247 LEU A C 1
ATOM 1849 O O . LEU A 1 247 ? -23.581 -34.462 10.466 1.00 52.09 247 LEU A O 1
ATOM 1853 N N . ALA A 1 248 ? -25.323 -35.477 11.466 1.00 57.94 248 ALA A N 1
ATOM 1854 C CA . ALA A 1 248 ? -25.117 -34.920 12.802 1.00 57.94 248 ALA A CA 1
ATOM 1855 C C . ALA A 1 248 ? -23.815 -35.414 13.466 1.00 57.94 248 ALA A C 1
ATOM 1857 O O . ALA A 1 248 ? -23.122 -34.616 14.092 1.00 57.94 248 ALA A O 1
ATOM 1858 N N . ASP A 1 249 ? -23.417 -36.673 13.245 1.00 55.41 249 ASP A N 1
ATOM 1859 C CA . ASP A 1 249 ? -22.173 -37.231 13.800 1.00 55.41 249 ASP A CA 1
ATOM 1860 C C . ASP A 1 249 ? -20.927 -36.763 13.032 1.00 55.41 249 ASP A C 1
ATOM 1862 O O . ASP A 1 249 ? -19.821 -36.775 13.563 1.00 55.41 249 ASP A O 1
ATOM 1866 N N . ARG A 1 250 ? -21.087 -36.301 11.783 1.00 55.38 250 ARG A N 1
ATOM 1867 C CA . ARG A 1 250 ? -19.981 -35.775 10.960 1.00 55.38 250 ARG A CA 1
ATOM 1868 C C . ARG A 1 250 ? -19.633 -34.314 11.255 1.00 55.38 250 ARG A C 1
ATOM 1870 O O . ARG A 1 250 ? -18.551 -33.872 10.881 1.00 55.38 250 ARG A O 1
ATOM 1877 N N . LEU A 1 251 ? -20.530 -33.569 11.904 1.00 52.75 251 LEU A N 1
ATOM 1878 C CA . LEU A 1 251 ? -20.324 -32.160 12.265 1.00 52.75 251 LEU A CA 1
ATOM 1879 C C . LEU A 1 251 ? -19.868 -31.965 13.719 1.00 52.75 251 LEU A C 1
ATOM 1881 O O . LEU A 1 251 ? -19.463 -30.862 14.087 1.00 52.75 251 LEU A O 1
ATOM 1885 N N . ALA A 1 252 ? -19.845 -33.031 14.525 1.00 53.25 252 ALA A N 1
ATOM 1886 C CA . ALA A 1 252 ? -19.119 -33.067 15.790 1.00 53.25 252 ALA A CA 1
ATOM 1887 C C . ALA A 1 252 ? -17.610 -33.183 15.504 1.00 53.25 252 ALA A C 1
ATOM 1889 O O . ALA A 1 252 ? -17.009 -34.249 15.590 1.00 53.25 252 ALA A O 1
ATOM 1890 N N . GLY A 1 253 ? -17.012 -32.075 15.065 1.00 57.34 253 GLY A N 1
ATOM 1891 C CA . GLY A 1 253 ? -15.603 -32.007 14.691 1.00 57.34 253 GLY A CA 1
ATOM 1892 C C . GLY A 1 253 ? -14.630 -32.319 15.845 1.00 57.34 253 GLY A C 1
ATOM 1893 O O . GLY A 1 253 ? -15.029 -32.414 17.007 1.00 57.34 253 GLY A O 1
ATOM 1894 N N . PRO A 1 254 ? -13.315 -32.383 15.555 1.00 54.62 254 PRO A N 1
ATOM 1895 C CA . PRO A 1 254 ? -12.248 -32.793 16.487 1.00 54.62 254 PRO A CA 1
ATOM 1896 C C . PRO A 1 254 ? -12.115 -31.933 17.761 1.00 54.62 254 PRO A C 1
ATOM 1898 O O . PRO A 1 254 ? -11.342 -32.257 18.660 1.00 54.62 254 PRO A O 1
ATOM 1901 N N . ARG A 1 255 ? -12.888 -30.849 17.875 1.00 55.59 255 ARG A N 1
ATOM 1902 C CA . ARG A 1 255 ? -12.962 -30.001 19.069 1.00 55.59 255 ARG A CA 1
ATOM 1903 C C . ARG A 1 255 ? -13.672 -30.673 20.246 1.00 55.59 255 ARG A C 1
ATOM 1905 O O . ARG A 1 255 ? -13.312 -30.382 21.381 1.00 55.59 255 ARG A O 1
ATOM 1912 N N . SER A 1 256 ? -14.612 -31.586 20.000 1.00 56.66 256 SER A N 1
ATOM 1913 C CA . SER A 1 256 ? -15.328 -32.289 21.076 1.00 56.66 256 SER A CA 1
ATOM 1914 C C . SER A 1 256 ? -14.419 -33.284 21.810 1.00 56.66 256 SER A C 1
ATOM 1916 O O . SER A 1 256 ? -14.463 -33.375 23.030 1.00 56.66 256 SER A O 1
ATOM 1918 N N . ALA A 1 257 ? -13.527 -33.964 21.080 1.00 58.22 257 ALA A N 1
ATOM 1919 C CA . ALA A 1 257 ? -12.605 -34.954 21.646 1.00 58.22 257 ALA A CA 1
ATOM 1920 C C . ALA A 1 257 ? -11.473 -34.328 22.486 1.00 58.22 257 ALA A C 1
ATOM 1922 O O . ALA A 1 257 ? -10.973 -34.949 23.419 1.00 58.22 257 ALA A O 1
ATOM 1923 N N . LEU A 1 258 ? -11.089 -33.084 22.184 1.00 56.31 258 LEU A N 1
ATOM 1924 C CA . LEU A 1 258 ? -10.106 -32.320 22.962 1.00 56.31 258 LEU A CA 1
ATOM 1925 C C . LEU A 1 258 ? -10.680 -31.771 24.277 1.00 56.31 258 LEU A C 1
ATOM 1927 O O . LEU A 1 258 ? -9.919 -31.549 25.213 1.00 56.31 258 LEU A O 1
ATOM 1931 N N . ALA A 1 259 ? -12.000 -31.574 24.364 1.00 65.19 259 ALA A N 1
ATOM 1932 C CA . ALA A 1 259 ? -12.657 -31.060 25.567 1.00 65.19 259 ALA A CA 1
ATOM 1933 C C . ALA A 1 259 ? -12.791 -32.113 26.686 1.00 65.19 259 ALA A C 1
ATOM 1935 O O . ALA A 1 259 ? -12.903 -31.748 27.853 1.00 65.19 259 ALA A O 1
ATOM 1936 N N . GLU A 1 260 ? -12.748 -33.405 26.343 1.00 62.88 260 GLU A N 1
ATOM 1937 C CA . GLU A 1 260 ? -12.844 -34.517 27.303 1.00 62.88 260 GLU A CA 1
ATOM 1938 C C . GLU A 1 260 ? -11.477 -35.088 27.724 1.00 62.88 260 GLU A C 1
ATOM 1940 O O . GLU A 1 260 ? -11.402 -35.913 28.635 1.00 62.88 260 GLU A O 1
ATOM 1945 N N . ALA A 1 261 ? -10.378 -34.648 27.100 1.00 66.19 261 ALA A N 1
ATOM 1946 C CA . ALA A 1 261 ? -9.036 -35.112 27.434 1.00 66.19 261 ALA A CA 1
ATOM 1947 C C . ALA A 1 261 ? -8.539 -34.451 28.732 1.00 66.19 261 ALA A C 1
ATOM 1949 O O . ALA A 1 261 ? -8.161 -33.281 28.755 1.00 66.19 261 ALA A O 1
ATOM 1950 N N . VAL A 1 262 ? -8.501 -35.220 29.823 1.00 75.62 262 VAL A N 1
ATOM 1951 C CA . VAL A 1 262 ? -8.039 -34.739 31.142 1.00 75.62 262 VAL A CA 1
ATOM 1952 C C . VAL A 1 262 ? -6.504 -34.764 31.246 1.00 75.62 262 VAL A C 1
ATOM 1954 O O . VAL A 1 262 ? -5.921 -34.143 32.134 1.00 75.62 262 VAL A O 1
ATOM 1957 N N . GLY A 1 263 ? -5.822 -35.446 30.320 1.00 78.81 263 GLY A N 1
ATOM 1958 C CA . GLY A 1 263 ? -4.367 -35.601 30.318 1.00 78.81 263 GLY A CA 1
ATOM 1959 C C . GLY A 1 263 ? -3.733 -35.476 28.934 1.00 78.81 263 GLY A C 1
ATOM 1960 O O . GLY A 1 263 ? -4.359 -35.747 27.909 1.00 78.81 263 GLY A O 1
ATOM 1961 N N . ARG A 1 264 ? -2.450 -35.092 28.920 1.00 69.00 264 ARG A N 1
ATOM 1962 C CA . ARG A 1 264 ? -1.658 -34.847 27.702 1.00 69.00 264 ARG A CA 1
ATOM 1963 C C . ARG A 1 264 ? -1.601 -36.066 26.776 1.00 69.00 264 ARG A C 1
ATOM 1965 O O . ARG A 1 264 ? -1.742 -35.897 25.570 1.00 69.00 264 ARG A O 1
ATOM 1972 N N . ASP A 1 265 ? -1.501 -37.265 27.343 1.00 75.81 265 ASP A N 1
ATOM 1973 C CA . ASP A 1 265 ? -1.425 -38.516 26.576 1.00 75.81 265 ASP A CA 1
ATOM 1974 C C . ASP A 1 265 ? -2.761 -38.863 25.889 1.00 75.81 265 ASP A C 1
ATOM 1976 O O . ASP A 1 265 ? -2.787 -39.391 24.778 1.00 75.81 265 ASP A O 1
ATOM 1980 N N . GLN A 1 266 ? -3.889 -38.477 26.498 1.00 72.06 266 GLN A N 1
ATOM 1981 C CA . GLN A 1 266 ? -5.224 -38.667 25.919 1.00 72.06 266 GLN A CA 1
ATOM 1982 C C . GLN A 1 266 ? -5.492 -37.692 24.766 1.00 72.06 266 GLN A C 1
ATOM 1984 O O . GLN A 1 266 ? -6.168 -38.049 23.802 1.00 72.06 266 GLN A O 1
ATOM 1989 N N . ALA A 1 267 ? -4.932 -36.480 24.836 1.00 67.44 267 ALA A N 1
ATOM 1990 C CA . ALA A 1 267 ? -5.038 -35.495 23.764 1.00 67.44 267 ALA A CA 1
ATOM 1991 C C . ALA A 1 267 ? -4.253 -35.928 22.515 1.00 67.44 267 ALA A C 1
ATOM 1993 O O . ALA A 1 267 ? -4.741 -35.762 21.398 1.00 67.44 267 ALA A O 1
ATOM 1994 N N . THR A 1 268 ? -3.073 -36.534 22.688 1.00 73.00 268 THR A N 1
ATOM 1995 C CA . THR A 1 268 ? -2.280 -37.076 21.574 1.00 73.00 268 THR A CA 1
ATOM 1996 C C . THR A 1 268 ? -2.953 -38.274 20.906 1.00 73.00 268 THR A C 1
ATOM 1998 O O . THR A 1 268 ? -3.017 -38.319 19.679 1.00 73.00 268 THR A O 1
ATOM 2001 N N . ASP A 1 269 ? -3.551 -39.181 21.682 1.00 67.00 269 ASP A N 1
ATOM 2002 C CA . ASP A 1 269 ? -4.309 -40.323 21.146 1.00 67.00 269 ASP A CA 1
ATOM 2003 C C . ASP A 1 269 ? -5.622 -39.913 20.461 1.00 67.00 269 ASP A C 1
ATOM 2005 O O . ASP A 1 269 ? -6.118 -40.610 19.570 1.00 67.00 269 ASP A O 1
ATOM 2009 N N . ALA A 1 270 ? -6.227 -38.799 20.880 1.00 68.19 270 ALA A N 1
ATOM 2010 C CA . ALA A 1 270 ? -7.397 -38.230 20.218 1.00 68.19 270 ALA A CA 1
ATOM 2011 C C . ALA A 1 270 ? -7.026 -37.594 18.868 1.00 68.19 270 ALA A C 1
ATOM 2013 O O . ALA A 1 270 ? -7.750 -37.767 17.889 1.00 68.19 270 ALA A O 1
ATOM 2014 N N . LEU A 1 271 ? -5.875 -36.916 18.798 1.00 68.12 271 LEU A N 1
ATOM 2015 C CA . LEU A 1 271 ? -5.365 -36.310 17.566 1.00 68.12 271 LEU A CA 1
ATOM 2016 C C . LEU A 1 271 ? -4.935 -37.366 16.540 1.00 68.12 271 LEU A C 1
ATOM 2018 O O . LEU A 1 271 ? -5.265 -37.239 15.365 1.00 68.12 271 LEU A O 1
ATOM 2022 N N . ALA A 1 272 ? -4.273 -38.437 16.987 1.00 71.25 272 ALA A N 1
ATOM 2023 C CA . ALA A 1 272 ? -3.831 -39.531 16.120 1.00 71.25 272 ALA A CA 1
ATOM 2024 C C . ALA A 1 272 ? -4.992 -40.320 15.488 1.00 71.25 272 ALA A C 1
ATOM 2026 O O . ALA A 1 272 ? -4.831 -40.887 14.415 1.00 71.25 272 ALA A O 1
ATOM 2027 N N . ARG A 1 273 ? -6.168 -40.350 16.131 1.00 67.31 273 ARG A N 1
ATOM 2028 C CA . ARG A 1 273 ? -7.381 -40.995 15.592 1.00 67.31 273 ARG A CA 1
ATOM 2029 C C . ARG A 1 273 ? -8.193 -40.105 14.649 1.00 67.31 273 ARG A C 1
ATOM 2031 O O . ARG A 1 273 ? -9.095 -40.611 13.986 1.00 67.31 273 ARG A O 1
ATOM 2038 N N . ALA A 1 274 ? -7.922 -38.801 14.637 1.00 64.06 274 ALA A N 1
ATOM 2039 C CA . ALA A 1 274 ? -8.619 -37.823 13.804 1.00 64.06 274 ALA A CA 1
ATOM 2040 C C . ALA A 1 274 ? -7.885 -37.504 12.485 1.00 64.06 274 ALA A C 1
ATOM 2042 O O . ALA A 1 274 ? -8.478 -36.848 11.628 1.00 64.06 274 ALA A O 1
ATOM 2043 N N . ALA A 1 275 ? -6.627 -37.942 12.344 1.00 62.72 275 ALA A N 1
ATOM 2044 C CA . ALA A 1 275 ? -5.812 -37.860 11.128 1.00 62.72 275 ALA A CA 1
ATOM 2045 C C . ALA A 1 275 ? -5.981 -39.115 10.257 1.00 62.72 275 ALA A C 1
ATOM 2047 O O . ALA A 1 275 ? -5.969 -38.959 9.015 1.00 62.72 275 ALA A O 1
#

Radius of gyration: 32.45 Å; chains: 1; bounding box: 87×89×54 Å

Sequence (275 aa):
MLDQLRKSGAVGESALESALRRQQIYGGSLDTVLLELELVDPKILSDELAAANECESVPVALLEPGLERPWDALPPELAALGWIMPLRRHLGTVQVAIHPEIPSEQRTALERSIDHLQVMVTCEACLAKLAAERSGSVMPQRYAILALRWMQAMRNPSPTTAADVPVRESAAPAPWMSVSAETAPYTVPPVSKPATVRAGGVSANKPSGQRSPTFLYGLPVDDDDEGSPAASGSRARVDENRPAAPLADRLAGPRSALAEAVGRDQATDALARAA

Foldseek 3Di:
DLVLCVVVVQAPPVVLVVLVVVCVVPNDDSL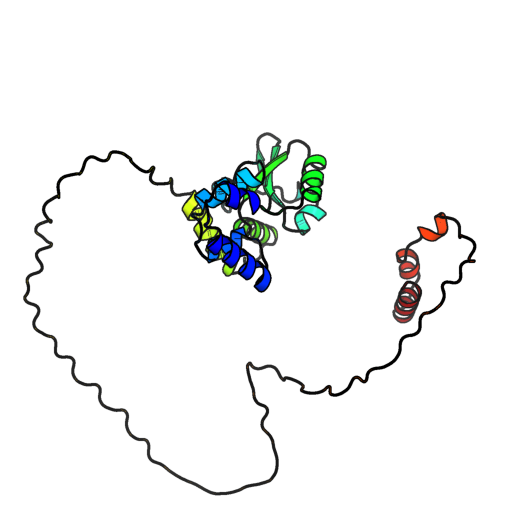LSCLVVVRGQLVVVQVSLCVLVVAAADQLVLLDPDADFPQVQFDPVLVVVLQKGWRHQDPNATEMEGESPDDPVSVVVRVVPHPRYHYHYDYSLSSLSRVCVVVVHDRPPSSVVSNVSSSVSSPDDPPPPPPDPPPPPDDDDDPVPPDDPDDPDDDDDDDDDDDDDDDDDDDDDDDDDDDDDDDDDPDDDPPDDDDDDDDDDDDDDDPPDDPDDDPVVVPPDLVVQCVPDPDPVSNVVSVVVRD

Secondary structure (DSSP, 8-state):
-HHHHHHHTSS-HHHHHHHHHHHHHH-S-HHHHHHHTT-S-HHHHHHHHHHHHTSEEPPGGGTSTTPPP-GGGS-HHHHHTTSEEEEEEETTEEEEEE-TT--HHHHHHHHHHSSSEEEEE--HHHHHHHHHHHHTPPPPHHHHHHHHHHHHHHHSPP----TT------PPPPTT----S------PPPPPPPP-PPP-----------PPP--SSSS---------------------------HHHHHS-THHHHHS--SHHHHHHHHHTT-

pLDDT: mean 78.07, std 21.31, range [39.34, 98.56]